Protein AF-A0A2T1D1X5-F1 (afdb_monomer_lite)

Sequence (295 aa):
MEQKVIGFFQCIGWRSHPARGSLPPVKFEVALVVERSQSACRDFAEITENVKGHLGTPRTIVLRNGDMVWRTSLGTRSLEDIEAALYLEAVQSAVDYIELMNDELDMKTGDRIFDSANIHQKVVILHRCLSALLEPEVEAPELNSVLEAGAYFPFAYLQMRVEEEIAEEDEWSDEEEDLKYAYRRLLWKAFEGFVRPRWESAIEEYGAREEEADFSDHSTNLDLWEEIIDELADRIFWDRDWQVSSIAPQLLDGIEPEFSQITGLDEDYVTNRLPSVTKEEAAIALAEIRTWKLS

Secondary structure (DSSP, 8-state):
--------------------S-PPPPP--------------SSSSSSSSS--S-----------TT----EETTEE----HHHHHHHHHHHHHHHHHHHHHTT------S-HHHHT--HHHHHHHHHHHHHHHH-TTSPPPPP-HHHHHHHHHHHHHHHHHHHHHHHTTTTTTTS-HHHHTHHHHHHHHHIIIIIHHHHHHHHHHH---HHHHT--TT---HHHHHHHHHHHHTTT-S--GGGHHHH-GGGGG---HHHHHHH---TTTS---PPP--HHHHHHHHHHHHH----

Radius of gyration: 23.24 Å; chains: 1; bounding box: 54×70×52 Å

pLDDT: mean 79.47, std 25.83, range [25.45, 98.5]

Structure (mmCIF, N/CA/C/O backbone):
data_AF-A0A2T1D1X5-F1
#
_entry.id   AF-A0A2T1D1X5-F1
#
loop_
_atom_site.group_PDB
_atom_site.id
_atom_site.type_symbol
_atom_site.label_atom_id
_atom_site.label_alt_id
_atom_site.label_comp_id
_atom_site.label_asym_id
_atom_site.label_entity_id
_atom_site.label_seq_id
_atom_site.pdbx_PDB_ins_code
_atom_site.Cartn_x
_atom_site.Cartn_y
_atom_site.Cartn_z
_atom_site.occupancy
_atom_site.B_iso_or_equiv
_atom_site.auth_seq_id
_atom_site.auth_comp_id
_atom_site.auth_asym_id
_atom_site.auth_atom_id
_atom_site.pdbx_PDB_model_num
ATOM 1 N N . MET A 1 1 ? -32.042 -36.595 -15.169 1.00 34.19 1 MET A N 1
ATOM 2 C CA . MET A 1 1 ? -30.569 -36.617 -15.246 1.00 34.19 1 MET A CA 1
ATOM 3 C C . MET A 1 1 ? -30.162 -35.155 -15.246 1.00 34.19 1 MET A C 1
ATOM 5 O O . MET A 1 1 ? -30.243 -34.510 -16.279 1.00 34.19 1 MET A O 1
ATOM 9 N N . GLU A 1 2 ? -29.955 -34.598 -14.055 1.00 27.73 2 GLU A N 1
ATOM 10 C CA . GLU A 1 2 ? -29.651 -33.175 -13.870 1.00 27.73 2 GLU A CA 1
ATOM 11 C C . GLU A 1 2 ? -28.183 -32.941 -14.219 1.00 27.73 2 GLU A C 1
ATOM 13 O O . GLU A 1 2 ? -27.294 -33.557 -13.632 1.00 27.73 2 GLU A O 1
ATOM 18 N N . GLN A 1 3 ? -27.931 -32.098 -15.218 1.00 27.25 3 GLN A N 1
ATOM 19 C CA . GLN A 1 3 ? -26.586 -31.641 -15.545 1.00 27.25 3 GLN A CA 1
ATOM 20 C C . GLN A 1 3 ? -26.292 -30.408 -14.697 1.00 27.25 3 GLN A C 1
ATOM 22 O O . GLN A 1 3 ? -26.877 -29.347 -14.900 1.00 27.25 3 GLN A O 1
ATOM 27 N N . LYS A 1 4 ? -25.397 -30.571 -13.722 1.00 27.09 4 LYS A N 1
ATOM 28 C CA . LYS A 1 4 ? -24.836 -29.470 -12.943 1.00 27.09 4 LYS A CA 1
ATOM 29 C C . LYS A 1 4 ? -23.741 -28.820 -13.790 1.00 27.09 4 LYS A C 1
ATOM 31 O O . LYS A 1 4 ? -22.731 -29.459 -14.077 1.00 27.09 4 LYS A O 1
ATOM 36 N N . VAL A 1 5 ? -23.967 -27.585 -14.226 1.00 28.02 5 VAL A N 1
ATOM 37 C CA . VAL A 1 5 ? -22.946 -26.754 -14.872 1.00 28.02 5 VAL A CA 1
ATOM 38 C C . VAL A 1 5 ? -22.173 -26.057 -13.757 1.00 28.02 5 VAL A C 1
ATOM 40 O O . VAL A 1 5 ? -22.762 -25.314 -12.979 1.00 28.02 5 VAL A O 1
ATOM 43 N N . ILE A 1 6 ? -20.876 -26.337 -13.647 1.00 30.25 6 ILE A N 1
ATOM 44 C CA . ILE A 1 6 ? -19.951 -25.579 -12.800 1.00 30.25 6 ILE A CA 1
ATOM 45 C C . ILE A 1 6 ? -19.194 -24.665 -13.760 1.00 30.25 6 ILE A C 1
ATOM 47 O O . ILE A 1 6 ? -18.346 -25.134 -14.516 1.00 30.25 6 ILE A O 1
ATOM 51 N N . GLY A 1 7 ? -19.579 -23.392 -13.804 1.00 27.16 7 GLY A N 1
ATOM 52 C CA . GLY A 1 7 ? -18.835 -22.362 -14.520 1.00 27.16 7 GLY A CA 1
ATOM 53 C C . GLY A 1 7 ? -17.764 -21.790 -13.601 1.00 27.16 7 GLY A C 1
ATOM 54 O O . GLY A 1 7 ? -18.081 -21.365 -12.496 1.00 27.16 7 GLY A O 1
ATOM 55 N N . PHE A 1 8 ? -16.511 -21.796 -14.049 1.00 25.55 8 PHE A N 1
ATOM 56 C CA . PHE A 1 8 ? -15.470 -20.949 -13.477 1.00 25.55 8 PHE A CA 1
ATOM 57 C C . PHE A 1 8 ? -15.544 -19.599 -14.188 1.00 25.55 8 PHE A C 1
ATOM 59 O O . PHE A 1 8 ? -15.382 -19.540 -15.407 1.00 25.55 8 PHE A O 1
ATOM 66 N N . PHE A 1 9 ? -15.815 -18.535 -13.437 1.00 28.94 9 PHE A N 1
ATOM 67 C CA . PHE A 1 9 ? -15.619 -17.170 -13.904 1.00 28.94 9 PHE A CA 1
ATOM 68 C C . PHE A 1 9 ? -14.221 -16.743 -13.474 1.00 28.94 9 PHE A C 1
ATOM 70 O O . PHE A 1 9 ? -13.921 -16.686 -12.287 1.00 28.94 9 PHE A O 1
ATOM 77 N N . GLN A 1 10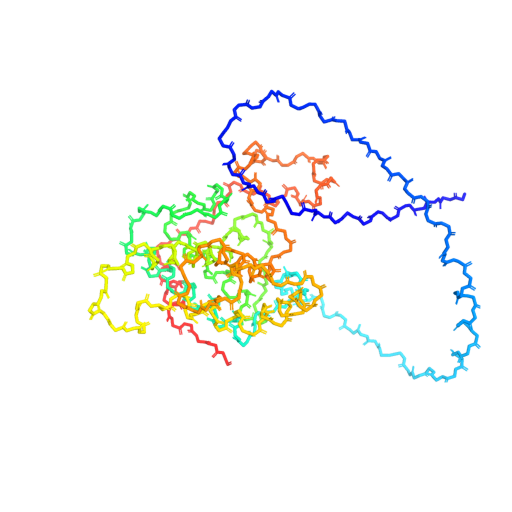 ? -13.357 -16.498 -14.451 1.00 26.61 10 GLN A N 1
ATOM 78 C CA . GLN A 1 10 ? -12.120 -15.770 -14.231 1.00 26.61 10 GLN A CA 1
ATOM 79 C C . GLN A 1 10 ? -12.443 -14.313 -14.557 1.00 26.61 10 GLN A C 1
ATOM 81 O O . GLN A 1 10 ? -12.721 -13.989 -15.714 1.00 26.61 10 GLN A O 1
ATOM 86 N N . CYS A 1 11 ? -12.499 -13.455 -13.538 1.00 27.91 11 CYS A N 1
ATOM 87 C CA . CYS A 1 11 ? -12.596 -12.017 -13.747 1.00 27.91 11 CYS A CA 1
ATOM 88 C C . CYS A 1 11 ? -11.324 -11.574 -14.472 1.00 27.91 11 CYS A C 1
ATOM 90 O O . CYS A 1 11 ? -10.228 -11.621 -13.921 1.00 27.91 11 CYS A O 1
ATOM 92 N N . ILE A 1 12 ? -11.460 -11.209 -15.745 1.00 31.11 12 ILE A N 1
ATOM 93 C CA . ILE A 1 12 ? -10.396 -10.526 -16.475 1.00 31.11 12 ILE A CA 1
ATOM 94 C C . ILE A 1 12 ? -10.330 -9.130 -15.860 1.00 31.11 12 ILE A C 1
ATOM 96 O O . ILE A 1 12 ? -11.271 -8.355 -16.028 1.00 31.11 12 ILE A O 1
ATOM 100 N N . GLY A 1 13 ? -9.265 -8.841 -15.109 1.00 27.59 13 GLY A N 1
ATOM 101 C CA . GLY A 1 13 ? -9.016 -7.520 -14.539 1.00 27.59 13 GLY A CA 1
ATOM 102 C C . GLY A 1 13 ? -9.100 -6.454 -15.630 1.00 27.59 13 GLY A C 1
ATOM 103 O O . GLY A 1 13 ? -8.391 -6.510 -16.637 1.00 27.59 13 GLY A O 1
ATOM 104 N N . TRP A 1 14 ? -10.023 -5.510 -15.466 1.00 31.81 14 TRP A N 1
ATOM 105 C CA . TRP A 1 14 ? -10.161 -4.373 -16.364 1.00 31.81 14 TRP A CA 1
ATOM 106 C C . TRP A 1 14 ? -9.059 -3.362 -16.042 1.00 31.81 14 TRP A C 1
ATOM 108 O O . TRP A 1 14 ? -9.180 -2.599 -15.090 1.00 31.81 14 TRP A O 1
ATOM 118 N N . ARG A 1 15 ? -7.996 -3.323 -16.854 1.00 31.47 15 ARG A N 1
ATOM 119 C CA . ARG A 1 15 ? -7.050 -2.197 -16.856 1.00 31.47 15 ARG A CA 1
ATOM 120 C C . ARG A 1 15 ? -7.751 -0.974 -17.454 1.00 31.47 15 ARG A C 1
ATOM 122 O O . ARG A 1 15 ? -8.022 -0.924 -18.655 1.00 31.47 15 ARG A O 1
ATOM 129 N N . SER A 1 16 ? -8.080 0.012 -16.627 1.00 30.81 16 SER A N 1
ATOM 130 C CA . SER A 1 16 ? -8.610 1.297 -17.083 1.00 30.81 16 SER A CA 1
ATOM 131 C C . SER A 1 16 ? -7.474 2.195 -17.577 1.00 30.81 16 SER A C 1
ATOM 133 O O . SER A 1 16 ? -6.787 2.823 -16.782 1.00 30.81 16 SER A O 1
ATOM 135 N N . HIS A 1 17 ? -7.288 2.297 -18.894 1.00 31.39 17 HIS A N 1
ATOM 136 C CA . HIS A 1 17 ? -6.514 3.385 -19.504 1.00 31.39 17 HIS A CA 1
ATOM 137 C C . HIS A 1 17 ? -7.422 4.599 -19.779 1.00 31.39 17 HIS A C 1
ATOM 139 O O . HIS A 1 17 ? -8.471 4.440 -20.415 1.00 31.39 17 HIS A O 1
ATOM 145 N N . PRO A 1 18 ? -7.042 5.831 -19.392 1.00 34.19 18 PRO A N 1
ATOM 146 C CA . PRO A 1 18 ? -7.815 7.022 -19.719 1.00 34.19 18 PRO A CA 1
ATOM 147 C C . PRO A 1 18 ? -7.515 7.491 -21.154 1.00 34.19 18 PRO A C 1
ATOM 149 O O . PRO A 1 18 ? -6.663 8.344 -21.395 1.00 34.19 18 PRO A O 1
ATOM 152 N N . ALA A 1 19 ? -8.255 6.982 -22.142 1.00 33.09 19 ALA A N 1
ATOM 153 C CA . ALA A 1 19 ? -8.235 7.546 -23.493 1.00 33.09 19 ALA A CA 1
ATOM 154 C C . ALA A 1 19 ? -9.149 8.786 -23.577 1.00 33.09 19 ALA A C 1
ATOM 156 O O . ALA A 1 19 ? -10.377 8.692 -23.517 1.00 33.09 19 ALA A O 1
ATOM 157 N N . ARG A 1 20 ? -8.554 9.973 -23.756 1.00 37.66 20 ARG A N 1
ATOM 158 C CA . ARG A 1 20 ? -9.272 11.211 -24.109 1.00 37.66 20 ARG A CA 1
ATOM 159 C C . ARG A 1 20 ? -9.907 11.075 -25.498 1.00 37.66 20 ARG A C 1
ATOM 161 O O . ARG A 1 20 ? -9.232 11.221 -26.512 1.00 37.66 20 ARG A O 1
ATOM 168 N N . GLY A 1 21 ? -11.218 10.870 -25.547 1.00 37.03 21 GLY A N 1
ATOM 169 C CA . GLY A 1 21 ? -12.003 10.966 -26.777 1.00 37.03 21 GLY A CA 1
ATOM 170 C C . GLY A 1 21 ? -13.434 10.487 -26.569 1.00 37.03 21 GLY A C 1
ATOM 171 O O . GLY A 1 21 ? -13.659 9.370 -26.122 1.00 37.03 21 GLY A O 1
ATOM 172 N N . SER A 1 22 ? -14.416 11.332 -26.878 1.00 37.22 22 SER A N 1
ATOM 173 C CA . SER A 1 22 ? -15.839 11.005 -26.751 1.00 37.22 22 SER A CA 1
ATOM 174 C C . SER A 1 22 ? -16.225 9.818 -27.646 1.00 37.22 22 SER A C 1
ATOM 176 O O . SER A 1 22 ? -16.301 9.975 -28.868 1.00 37.22 22 SER A O 1
ATOM 178 N N . LEU A 1 23 ? -16.510 8.658 -27.050 1.00 35.69 23 LEU A N 1
ATOM 179 C CA . LEU A 1 23 ? -17.139 7.521 -27.729 1.00 35.69 23 LEU A CA 1
ATOM 180 C C . LEU A 1 23 ? -18.661 7.494 -27.470 1.00 35.69 23 LEU A C 1
ATOM 182 O O . LEU A 1 23 ? -19.113 7.914 -26.402 1.00 35.69 23 LEU A O 1
ATOM 186 N N . PRO A 1 24 ? -19.472 7.040 -28.446 1.00 33.03 24 PRO A N 1
ATOM 187 C CA . PRO A 1 24 ? -20.929 6.948 -28.324 1.00 33.03 24 PRO A CA 1
ATOM 188 C C . PRO A 1 24 ? -21.358 5.790 -27.398 1.00 33.03 24 PRO A C 1
ATOM 190 O O . PRO A 1 24 ? -20.552 4.903 -27.117 1.00 33.03 24 PRO A O 1
ATOM 193 N N . PRO A 1 25 ? -22.625 5.757 -26.934 1.00 29.30 25 PRO A N 1
ATOM 194 C CA . PRO A 1 25 ? -23.091 4.757 -25.973 1.00 29.30 25 PRO A CA 1
ATOM 195 C C . PRO A 1 25 ? -22.987 3.333 -26.536 1.00 29.30 25 PRO A C 1
ATOM 197 O O . PRO A 1 25 ? -23.608 3.003 -27.550 1.00 29.30 25 PRO A O 1
ATOM 200 N N . VAL A 1 26 ? -22.220 2.484 -25.849 1.00 31.97 26 VAL A N 1
ATOM 201 C CA . VAL A 1 26 ? -22.096 1.052 -26.137 1.00 31.97 26 VAL A CA 1
ATOM 202 C C . VAL A 1 26 ? -23.303 0.327 -25.538 1.00 31.97 26 VAL A C 1
ATOM 204 O O . VAL A 1 26 ? -23.565 0.413 -24.341 1.00 31.97 26 VAL A O 1
ATOM 207 N N . LYS A 1 27 ? -24.059 -0.387 -26.380 1.00 25.66 27 LYS A N 1
ATOM 208 C CA . LYS A 1 27 ? -25.021 -1.402 -25.933 1.00 25.66 27 LYS A CA 1
ATOM 209 C C . LYS A 1 27 ? -24.255 -2.687 -25.630 1.00 25.66 27 LYS A C 1
ATOM 211 O O . LYS A 1 27 ? -23.544 -3.180 -26.499 1.00 25.66 27 LYS A O 1
ATOM 216 N N . PHE A 1 28 ? -24.439 -3.236 -24.435 1.00 26.44 28 PHE A N 1
ATOM 217 C CA . PHE A 1 28 ? -23.921 -4.551 -24.077 1.00 26.44 28 PHE A CA 1
ATOM 218 C C . PHE A 1 28 ? -24.870 -5.637 -24.605 1.00 26.44 28 PHE A C 1
ATOM 220 O O . PHE A 1 28 ? -25.985 -5.786 -24.110 1.00 26.44 28 PHE A O 1
ATOM 227 N N . GLU A 1 29 ? -24.436 -6.390 -25.616 1.00 25.75 29 GLU A N 1
ATOM 228 C CA . GLU A 1 29 ? -24.985 -7.712 -25.934 1.00 25.75 29 GLU A CA 1
ATOM 229 C C . GLU A 1 29 ? -23.977 -8.763 -25.463 1.00 25.75 29 GLU A C 1
ATOM 231 O O . GLU A 1 29 ? -22.844 -8.816 -25.939 1.00 25.75 29 GLU A O 1
ATOM 236 N N . VAL A 1 30 ? -24.382 -9.592 -24.500 1.00 26.11 30 VAL A N 1
ATOM 237 C CA . VAL A 1 30 ? -23.579 -10.717 -24.012 1.00 26.11 30 VAL A CA 1
ATOM 238 C C . VAL A 1 30 ? -23.687 -11.854 -25.029 1.00 26.11 30 VAL A C 1
ATOM 240 O O . VAL A 1 30 ? -24.699 -12.554 -25.089 1.00 26.11 30 VAL A O 1
ATOM 243 N N . ALA A 1 31 ? -22.655 -12.033 -25.852 1.00 25.69 31 ALA A N 1
ATOM 244 C CA . ALA A 1 31 ? -22.536 -13.178 -26.747 1.00 25.69 31 ALA A CA 1
ATOM 245 C C . ALA A 1 31 ? -21.838 -14.339 -26.021 1.00 25.69 31 ALA A C 1
ATOM 247 O O . ALA A 1 31 ? -20.655 -14.269 -25.694 1.00 25.69 31 ALA A O 1
ATOM 248 N N . LEU A 1 32 ? -22.578 -15.421 -25.777 1.00 25.45 32 LEU A N 1
ATOM 249 C CA . LEU A 1 32 ? -22.056 -16.657 -25.196 1.00 25.45 32 LEU A CA 1
ATOM 250 C C . LEU A 1 32 ? -21.359 -17.472 -26.301 1.00 25.45 32 LEU A C 1
ATOM 252 O O . LEU A 1 32 ? -22.023 -18.108 -27.122 1.00 25.45 32 LEU A O 1
ATOM 256 N N . VAL A 1 33 ? -20.026 -17.439 -26.360 1.00 26.22 33 VAL A N 1
ATOM 257 C CA . VAL A 1 33 ? -19.252 -18.270 -27.296 1.00 26.22 33 VAL A CA 1
ATOM 258 C C . VAL A 1 33 ? -19.022 -19.643 -26.662 1.00 26.22 33 VAL A C 1
ATOM 260 O O . VAL A 1 33 ? -18.280 -19.782 -25.697 1.00 26.22 33 VAL A O 1
ATOM 263 N N . VAL A 1 34 ? -19.683 -20.670 -27.202 1.00 26.67 34 VAL A N 1
ATOM 264 C CA . VAL A 1 34 ? -19.453 -22.077 -26.839 1.00 26.67 34 VAL A CA 1
ATOM 265 C C . VAL A 1 34 ? -18.449 -22.663 -27.824 1.00 26.67 34 VAL A C 1
ATOM 267 O O . VAL A 1 34 ? -18.826 -23.093 -28.916 1.00 26.67 34 VAL A O 1
ATOM 270 N N . GLU A 1 35 ? -17.173 -22.705 -27.451 1.00 27.81 35 GLU A N 1
ATOM 271 C CA . GLU A 1 35 ? -16.163 -23.414 -28.236 1.00 27.81 35 GLU A CA 1
ATOM 272 C C . GLU A 1 35 ? -16.141 -24.902 -27.851 1.00 27.81 35 GLU A C 1
ATOM 274 O O . GLU A 1 35 ? -15.869 -25.289 -26.715 1.00 27.81 35 GLU A O 1
ATOM 279 N N . ARG A 1 36 ? -16.483 -25.770 -28.810 1.00 32.56 36 ARG A N 1
ATOM 280 C CA . ARG A 1 36 ? -16.380 -27.228 -28.670 1.00 32.56 36 ARG A CA 1
ATOM 281 C C . ARG A 1 36 ? -14.984 -27.676 -29.094 1.00 32.56 36 ARG A C 1
ATOM 283 O O . ARG A 1 36 ? -14.746 -27.852 -30.285 1.00 32.56 36 ARG A O 1
ATOM 290 N N . SER A 1 37 ? -14.108 -27.967 -28.139 1.00 28.67 37 SER A N 1
ATOM 291 C CA . SER A 1 37 ? -12.907 -28.769 -28.403 1.00 28.67 37 SER A CA 1
ATOM 292 C C . SER A 1 37 ? -13.216 -30.258 -28.196 1.00 28.67 37 SER A C 1
ATOM 294 O O . SER A 1 37 ? -13.464 -30.717 -27.082 1.00 28.67 37 SER A O 1
ATOM 296 N N . GLN A 1 38 ? -13.251 -31.021 -29.292 1.00 36.16 38 GLN A N 1
ATOM 297 C CA . GLN A 1 38 ? -13.354 -32.484 -29.302 1.00 36.16 38 GLN A CA 1
ATOM 298 C C . GLN A 1 38 ? -11.970 -33.110 -29.529 1.00 36.16 38 GLN A C 1
ATOM 300 O O . GLN A 1 38 ? -11.709 -33.642 -30.602 1.00 36.16 38 GLN A O 1
ATOM 305 N N . SER A 1 39 ? -11.080 -33.080 -28.535 1.00 35.72 39 SER A N 1
ATOM 306 C CA . SER A 1 39 ? -9.868 -33.922 -28.547 1.00 35.72 39 SER A CA 1
ATOM 307 C C . SER A 1 39 ? -9.176 -33.987 -27.180 1.00 35.72 39 SER A C 1
ATOM 309 O O . SER A 1 39 ? -8.035 -33.564 -27.045 1.00 35.72 39 SER A O 1
ATOM 311 N N . ALA A 1 40 ? -9.850 -34.503 -26.148 1.00 35.72 40 ALA A N 1
ATOM 312 C CA . ALA A 1 40 ? -9.189 -34.834 -24.873 1.00 35.72 40 ALA A CA 1
ATOM 313 C C . ALA A 1 40 ? -9.920 -35.917 -24.051 1.00 35.72 40 ALA A C 1
ATOM 315 O O . ALA A 1 40 ? -9.788 -35.987 -22.834 1.00 35.72 40 ALA A O 1
ATOM 316 N N . CYS A 1 41 ? -10.708 -36.785 -24.692 1.00 32.47 41 CYS A N 1
ATOM 317 C CA . CYS A 1 41 ? -11.373 -37.898 -24.009 1.00 32.47 41 CYS A CA 1
ATOM 318 C C . CYS A 1 41 ? -10.872 -39.228 -24.567 1.00 32.47 41 CYS A C 1
ATOM 320 O O . CYS A 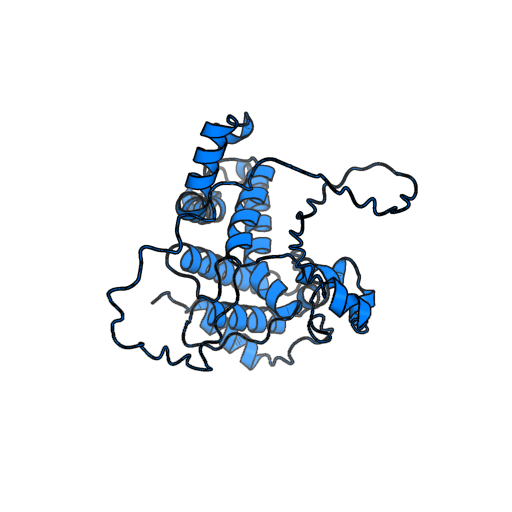1 41 ? -11.547 -39.827 -25.403 1.00 32.47 41 CYS A O 1
ATOM 322 N N . ARG A 1 42 ? -9.699 -39.690 -24.115 1.00 36.03 42 ARG A N 1
ATOM 323 C CA . ARG A 1 42 ? -9.351 -41.119 -24.212 1.00 36.03 42 ARG A CA 1
ATOM 324 C C . ARG A 1 42 ? -8.428 -41.694 -23.133 1.00 36.03 42 ARG A C 1
ATOM 326 O O . ARG A 1 42 ? -8.471 -42.905 -22.978 1.00 36.03 42 ARG A O 1
ATOM 333 N N . ASP A 1 43 ? -7.779 -40.889 -22.289 1.00 39.00 43 ASP A N 1
ATOM 334 C CA . ASP A 1 43 ? -6.769 -41.436 -21.355 1.00 39.00 43 ASP A CA 1
ATOM 335 C C . ASP A 1 43 ? -7.152 -41.424 -19.860 1.00 39.00 43 ASP A C 1
ATOM 337 O O . ASP A 1 43 ? -6.343 -41.759 -19.003 1.00 39.00 43 ASP A O 1
ATOM 341 N N . PHE A 1 44 ? -8.405 -41.113 -19.503 1.00 33.34 44 PHE A N 1
ATOM 342 C CA . PHE A 1 44 ? -8.832 -41.061 -18.089 1.00 33.34 44 PHE A CA 1
ATOM 343 C C . PHE A 1 44 ? -9.401 -42.376 -17.520 1.00 33.34 44 PHE A C 1
ATOM 345 O O . PHE A 1 44 ? -9.732 -42.442 -16.337 1.00 33.34 44 PHE A O 1
ATOM 352 N N . ALA A 1 45 ? -9.518 -43.433 -18.330 1.00 34.72 45 ALA A N 1
ATOM 353 C CA . ALA A 1 45 ? -10.145 -44.695 -17.914 1.00 34.72 45 ALA A CA 1
ATOM 354 C C . ALA A 1 45 ? -9.158 -45.775 -17.423 1.00 34.72 45 ALA A C 1
ATOM 356 O O . ALA A 1 45 ? -9.607 -46.799 -16.921 1.00 34.72 45 ALA A O 1
ATOM 357 N N . GLU A 1 46 ? -7.840 -45.558 -17.511 1.00 35.34 46 GLU A N 1
ATOM 358 C CA . GLU A 1 46 ? -6.835 -46.600 -17.211 1.00 35.34 46 GLU A CA 1
ATOM 359 C C . GLU A 1 46 ? -6.044 -46.370 -15.903 1.00 35.34 46 GLU A C 1
ATOM 361 O O . GLU A 1 46 ? -5.238 -47.203 -15.501 1.00 35.34 46 GLU A O 1
ATOM 366 N N . ILE A 1 47 ? -6.315 -45.279 -15.172 1.00 36.84 47 ILE A N 1
ATOM 367 C CA . ILE A 1 47 ? -5.603 -44.931 -13.920 1.00 36.84 47 ILE A CA 1
ATOM 368 C C . ILE A 1 47 ? -6.356 -45.391 -12.650 1.00 36.84 47 ILE A C 1
ATOM 370 O O . ILE A 1 47 ? -5.828 -45.319 -11.542 1.00 36.84 47 ILE A O 1
ATOM 374 N N . THR A 1 48 ? -7.568 -45.948 -12.762 1.00 32.47 48 THR A N 1
ATOM 375 C CA . THR A 1 48 ? -8.396 -46.292 -11.584 1.00 32.47 48 THR A CA 1
ATOM 376 C C . THR A 1 48 ? -8.339 -47.748 -11.108 1.00 32.47 48 THR A C 1
ATOM 378 O O . THR A 1 48 ? -9.059 -48.090 -10.171 1.00 32.47 48 THR A O 1
ATOM 381 N N . GLU A 1 49 ? -7.444 -48.595 -11.631 1.00 33.62 49 GLU A N 1
ATOM 382 C CA . GLU A 1 49 ? -7.370 -50.007 -11.198 1.00 33.62 49 GLU A CA 1
ATOM 383 C C . GLU A 1 49 ? -6.114 -50.436 -10.419 1.00 33.62 49 GLU A C 1
ATOM 385 O O . GLU A 1 49 ? -6.063 -51.577 -9.966 1.00 33.62 49 GLU A O 1
ATOM 390 N N . ASN A 1 50 ? -5.147 -49.548 -10.144 1.00 33.81 50 ASN A N 1
ATOM 391 C CA . ASN A 1 50 ? -3.866 -49.960 -9.534 1.00 33.81 50 ASN A CA 1
ATOM 392 C C . ASN A 1 50 ? -3.481 -49.331 -8.182 1.00 33.81 50 ASN A C 1
ATOM 394 O O . ASN A 1 50 ? -2.328 -49.420 -7.769 1.00 33.81 50 ASN A O 1
ATOM 398 N N . VAL A 1 51 ? -4.432 -48.774 -7.423 1.00 36.84 51 VAL A N 1
ATOM 399 C CA . VAL A 1 51 ? -4.168 -48.309 -6.042 1.00 36.84 51 VAL A CA 1
ATOM 400 C C . VAL A 1 51 ? -5.162 -48.928 -5.056 1.00 36.84 51 VAL A C 1
ATOM 402 O O . VAL A 1 51 ? -5.959 -48.257 -4.408 1.00 36.84 51 VAL A O 1
ATOM 405 N N . LYS A 1 52 ? -5.123 -50.259 -4.933 1.00 35.16 52 LYS A N 1
ATOM 406 C CA . LYS A 1 52 ? -5.732 -51.004 -3.817 1.00 35.16 52 LYS A CA 1
ATOM 407 C C . LYS A 1 52 ? -4.649 -51.746 -3.046 1.00 35.16 52 LYS A C 1
ATOM 409 O O . LYS A 1 52 ? -4.465 -52.948 -3.189 1.00 35.16 52 LYS A O 1
ATOM 414 N N . GLY A 1 53 ? -3.939 -51.009 -2.205 1.00 38.78 53 GLY A N 1
ATOM 415 C CA . GLY A 1 53 ? -3.013 -51.602 -1.252 1.00 38.78 53 GLY A CA 1
ATOM 416 C C . GLY A 1 53 ? -2.094 -50.557 -0.663 1.00 38.78 53 GLY A C 1
ATOM 417 O O . GLY A 1 53 ? -1.004 -50.396 -1.186 1.00 38.78 53 GLY A O 1
ATOM 418 N N . HIS A 1 54 ? -2.574 -49.848 0.363 1.00 38.41 54 HIS A N 1
ATOM 419 C CA . HIS A 1 54 ? -1.849 -49.237 1.496 1.00 38.41 54 HIS A CA 1
ATOM 420 C C . HIS A 1 54 ? -2.746 -48.156 2.127 1.00 38.41 54 HIS A C 1
ATOM 422 O O . HIS A 1 54 ? -2.463 -46.963 2.075 1.00 38.41 54 HIS A O 1
ATOM 428 N N . LEU A 1 55 ? -3.869 -48.574 2.720 1.00 34.06 55 LEU A N 1
ATOM 429 C CA . LEU A 1 55 ? -4.635 -47.694 3.603 1.00 34.06 55 LEU A CA 1
ATOM 430 C C . LEU A 1 55 ? -3.975 -47.724 4.982 1.00 34.06 55 LEU A C 1
ATOM 432 O O . LEU A 1 55 ? -4.262 -48.589 5.809 1.00 34.06 55 LEU A O 1
ATOM 436 N N . GLY A 1 56 ? -3.055 -46.782 5.197 1.00 39.19 56 GLY A N 1
ATOM 437 C CA . GLY A 1 56 ? -2.732 -46.311 6.538 1.00 39.19 56 GLY A CA 1
ATOM 438 C C . GLY A 1 56 ? -3.994 -45.760 7.204 1.00 39.19 56 GLY A C 1
ATOM 439 O O . GLY A 1 56 ? -4.931 -45.329 6.531 1.00 39.19 56 GLY A O 1
ATOM 440 N N . THR A 1 57 ? -4.039 -45.829 8.530 1.00 34.81 57 THR A N 1
ATOM 441 C CA . THR A 1 57 ? -5.155 -45.337 9.340 1.00 34.81 57 THR A CA 1
ATOM 442 C C . THR A 1 57 ? -5.568 -43.921 8.916 1.00 34.81 57 THR A C 1
ATOM 444 O O . THR A 1 57 ? -4.694 -43.070 8.733 1.00 34.81 57 THR A O 1
ATOM 447 N N . PRO A 1 58 ? -6.876 -43.639 8.771 1.00 32.31 58 PRO A N 1
ATOM 448 C CA . PRO A 1 58 ? -7.343 -42.298 8.453 1.00 32.31 58 PRO A CA 1
ATOM 449 C C . PRO A 1 58 ? -6.890 -41.352 9.567 1.00 32.31 58 PRO A C 1
ATOM 451 O O . PRO A 1 58 ? -7.315 -41.472 10.716 1.00 32.31 58 PRO A O 1
ATOM 454 N N . ARG A 1 59 ? -5.979 -40.432 9.239 1.00 33.69 59 ARG A N 1
ATOM 455 C CA . ARG A 1 59 ? -5.690 -39.289 10.101 1.00 33.69 59 ARG A CA 1
ATOM 456 C C . ARG A 1 59 ? -6.912 -38.385 10.047 1.00 33.69 59 ARG A C 1
ATOM 458 O O . ARG A 1 59 ? -7.188 -37.780 9.018 1.00 33.69 59 ARG A O 1
ATOM 465 N N . THR A 1 60 ? -7.646 -38.315 11.150 1.00 30.78 60 THR A N 1
ATOM 466 C CA . THR A 1 60 ? -8.626 -37.258 11.385 1.00 30.78 60 THR A CA 1
ATOM 467 C C . THR A 1 60 ? -7.887 -35.923 11.333 1.00 30.78 60 THR A C 1
ATOM 469 O O . THR A 1 60 ? -7.138 -35.598 12.254 1.00 30.78 60 THR A O 1
ATOM 472 N N . ILE A 1 61 ? -8.056 -35.169 10.247 1.00 36.41 61 ILE A N 1
ATOM 473 C CA . ILE A 1 61 ? -7.704 -33.750 10.220 1.00 36.41 61 ILE A CA 1
ATOM 474 C C . ILE A 1 61 ? -8.754 -33.072 11.095 1.00 36.41 61 ILE A C 1
ATOM 476 O O . ILE A 1 61 ? -9.910 -32.924 10.704 1.00 36.41 61 ILE A O 1
ATOM 480 N N . VAL A 1 62 ? -8.376 -32.756 12.331 1.00 36.78 62 VAL A N 1
ATOM 481 C CA . VAL A 1 62 ? -9.170 -31.878 13.186 1.00 36.78 62 VAL A CA 1
ATOM 482 C C . VAL A 1 62 ? -8.990 -30.480 12.608 1.00 36.78 62 VAL A C 1
ATOM 484 O O . VAL A 1 62 ? -7.986 -29.831 12.885 1.00 36.78 62 VAL A O 1
ATOM 487 N N . LEU A 1 63 ? -9.920 -30.046 11.756 1.00 36.66 63 LEU A N 1
ATOM 488 C CA . LEU A 1 63 ? -10.026 -28.639 11.386 1.00 36.66 63 LEU A CA 1
ATOM 489 C C . LEU A 1 63 ? -10.369 -27.885 12.674 1.00 36.66 63 LEU A C 1
ATOM 491 O O . LEU A 1 63 ? -11.453 -28.063 13.235 1.00 36.66 63 LEU A O 1
ATOM 495 N N . ARG A 1 64 ? -9.413 -27.123 13.208 1.00 45.22 64 ARG A N 1
ATOM 496 C CA . ARG A 1 64 ? -9.719 -26.150 14.253 1.00 45.22 64 ARG A CA 1
ATOM 497 C C . ARG A 1 64 ? -10.609 -25.094 13.599 1.00 45.22 64 ARG A C 1
ATOM 499 O O . ARG A 1 64 ? -10.181 -24.418 12.676 1.00 45.22 64 ARG A O 1
ATOM 506 N N . ASN A 1 65 ? -11.856 -24.988 14.049 1.00 45.12 65 ASN A N 1
ATOM 507 C CA . ASN A 1 65 ? -12.789 -23.928 13.650 1.00 45.12 65 ASN A CA 1
ATOM 508 C C . ASN A 1 65 ? -12.360 -22.567 14.245 1.00 45.12 65 ASN A C 1
ATOM 510 O O . ASN A 1 65 ? -13.109 -21.995 15.030 1.00 45.12 65 ASN A O 1
ATOM 514 N N . GLY A 1 66 ? -11.151 -22.078 13.956 1.00 46.00 66 GLY A N 1
ATOM 515 C CA . GLY A 1 66 ? -10.648 -20.859 14.600 1.00 46.00 66 GLY A CA 1
ATOM 516 C C . GLY A 1 66 ? -9.354 -20.258 14.059 1.00 46.00 66 GLY A C 1
ATOM 517 O O . GLY A 1 66 ? -8.804 -19.405 14.737 1.00 46.00 66 GLY A O 1
ATOM 518 N N . ASP A 1 67 ? -8.883 -20.655 12.877 1.00 48.78 67 ASP A N 1
ATOM 519 C CA . ASP A 1 67 ? -7.727 -20.008 12.242 1.00 48.78 67 ASP A CA 1
ATOM 520 C C . ASP A 1 67 ? -8.253 -19.115 11.097 1.00 48.78 67 ASP A C 1
ATOM 522 O O . ASP A 1 67 ? -8.105 -19.426 9.914 1.00 48.78 67 ASP A O 1
ATOM 526 N N . MET A 1 68 ? -8.991 -18.052 11.449 1.00 58.38 68 MET A N 1
ATOM 527 C CA . MET A 1 68 ? -9.468 -17.042 10.492 1.00 58.38 68 MET A CA 1
ATOM 528 C C . MET A 1 68 ? -8.344 -16.046 10.215 1.00 58.38 68 MET A C 1
ATOM 530 O O . MET A 1 68 ? -8.317 -14.955 10.768 1.00 58.38 68 MET A O 1
ATOM 534 N N . VAL A 1 69 ? -7.380 -16.457 9.399 1.00 75.62 69 VAL A N 1
ATOM 535 C CA . VAL A 1 69 ? -6.306 -15.580 8.911 1.00 75.62 69 VAL A CA 1
ATOM 536 C C . VAL A 1 69 ? -6.814 -14.788 7.693 1.00 75.62 69 VAL A C 1
ATOM 538 O O . VAL A 1 69 ? -7.826 -15.157 7.086 1.00 75.62 69 VAL A O 1
ATOM 541 N N . TRP A 1 70 ? -6.143 -13.697 7.316 1.00 87.19 70 TRP A N 1
ATOM 542 C CA . TRP A 1 70 ? -6.514 -12.896 6.146 1.00 87.19 70 TRP A CA 1
ATOM 543 C C . TRP A 1 70 ? -6.577 -13.764 4.879 1.00 87.19 70 TRP A C 1
ATOM 545 O O . TRP A 1 70 ? -5.691 -14.584 4.613 1.00 87.19 70 TRP A O 1
ATOM 555 N N . ARG A 1 71 ? -7.642 -13.609 4.085 1.00 87.75 71 ARG A N 1
ATOM 556 C CA . ARG A 1 71 ? -7.808 -14.347 2.828 1.00 87.75 71 ARG A CA 1
ATOM 557 C C . ARG A 1 71 ? -7.051 -13.623 1.719 1.00 87.75 71 ARG A C 1
ATOM 559 O O . ARG A 1 71 ? -7.507 -12.598 1.234 1.00 87.75 71 ARG A O 1
ATOM 566 N N . THR A 1 72 ? -5.918 -14.183 1.307 1.00 89.19 72 THR A N 1
ATOM 567 C CA . THR A 1 72 ? -5.115 -13.670 0.187 1.00 89.19 72 THR A CA 1
ATOM 568 C C . THR A 1 72 ? -5.381 -14.440 -1.108 1.00 89.19 72 THR A C 1
ATOM 570 O O . THR A 1 72 ? -5.984 -15.521 -1.090 1.00 89.19 72 THR A O 1
ATOM 573 N N . SER A 1 73 ? -4.871 -13.941 -2.237 1.00 89.88 73 SER A N 1
ATOM 574 C CA . SER A 1 73 ? -4.866 -14.678 -3.51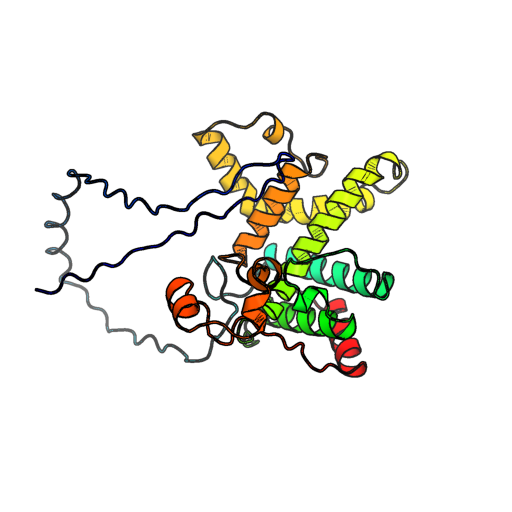3 1.00 89.88 73 SER A CA 1
ATOM 575 C C . SER A 1 73 ? -4.084 -15.998 -3.446 1.00 89.88 73 SER A C 1
ATOM 577 O O . SER A 1 73 ? -4.383 -16.942 -4.178 1.00 89.88 73 SER A O 1
ATOM 579 N N . LEU A 1 74 ? -3.132 -16.102 -2.514 1.00 90.38 74 LEU A N 1
ATOM 580 C CA . LEU A 1 74 ? -2.346 -17.307 -2.238 1.00 90.38 74 LEU A CA 1
ATOM 581 C C . LEU A 1 74 ? -2.963 -18.183 -1.129 1.00 90.38 74 LEU A C 1
ATOM 583 O O . LEU A 1 74 ? -2.332 -19.129 -0.660 1.00 90.38 74 LEU A O 1
ATOM 587 N N . GLY A 1 75 ? -4.200 -17.886 -0.719 1.00 90.56 75 GLY A N 1
ATOM 588 C CA . GLY A 1 75 ? -4.930 -18.582 0.336 1.00 90.56 75 GLY A CA 1
ATOM 589 C C . GLY A 1 75 ? -4.961 -17.818 1.660 1.00 90.56 75 GLY A C 1
ATOM 590 O O . GLY A 1 75 ? -4.579 -16.654 1.752 1.00 90.56 75 GLY A O 1
ATOM 591 N N . THR A 1 76 ? -5.460 -18.476 2.701 1.00 90.31 76 THR A N 1
ATOM 592 C CA . THR A 1 76 ? -5.585 -17.911 4.051 1.00 90.31 76 THR A CA 1
ATOM 593 C C . THR A 1 76 ? -4.240 -17.980 4.778 1.00 90.31 76 THR A C 1
ATOM 595 O O . THR A 1 76 ? -3.800 -19.079 5.119 1.00 90.31 76 THR A O 1
ATOM 598 N N . ARG A 1 77 ? -3.566 -16.835 4.960 1.00 92.94 77 ARG A N 1
ATOM 599 C CA . ARG A 1 77 ? -2.195 -16.748 5.505 1.00 92.94 77 ARG A CA 1
ATOM 600 C C . ARG A 1 77 ? -1.862 -15.346 6.025 1.00 92.94 77 ARG A C 1
ATOM 602 O O . ARG A 1 77 ? -2.473 -14.373 5.590 1.00 92.94 77 ARG A O 1
ATOM 609 N N . SER A 1 78 ? -0.859 -15.258 6.892 1.00 94.38 78 SER A N 1
ATOM 610 C CA . SER A 1 78 ? -0.160 -14.013 7.210 1.00 94.38 78 SER A CA 1
ATOM 611 C C . SER A 1 78 ? 0.922 -13.725 6.160 1.00 94.38 78 SER A C 1
ATOM 613 O O . SER A 1 78 ? 1.302 -14.595 5.363 1.00 94.38 78 SER A O 1
ATOM 615 N N . LEU A 1 79 ? 1.400 -12.485 6.129 1.00 96.00 79 LEU A N 1
ATOM 616 C CA . LEU A 1 79 ? 2.567 -12.088 5.352 1.00 96.00 79 LEU A CA 1
ATOM 617 C C . LEU A 1 79 ? 3.828 -12.538 6.090 1.00 96.00 79 LEU A C 1
ATOM 619 O O . LEU A 1 79 ? 3.890 -12.502 7.318 1.00 96.00 79 LEU A O 1
ATOM 623 N N . GLU A 1 80 ? 4.841 -12.940 5.333 1.00 95.56 80 GLU A N 1
ATOM 624 C CA . GLU A 1 80 ? 6.107 -13.446 5.869 1.00 95.56 80 GLU A CA 1
ATOM 625 C C . GLU A 1 80 ? 7.293 -12.774 5.156 1.00 95.56 80 GLU A C 1
ATOM 627 O O . GLU A 1 80 ? 7.150 -12.206 4.067 1.00 95.56 80 GLU A O 1
ATOM 632 N N . ASP A 1 81 ? 8.474 -12.832 5.777 1.00 95.94 81 ASP A N 1
ATOM 633 C CA . ASP A 1 81 ? 9.760 -12.407 5.211 1.00 95.94 81 ASP A CA 1
ATOM 634 C C . ASP A 1 81 ? 9.728 -11.026 4.510 1.00 95.94 81 ASP A C 1
ATOM 636 O O . ASP A 1 81 ? 9.407 -10.002 5.116 1.00 95.94 81 ASP A O 1
ATOM 640 N N . ILE A 1 82 ? 10.091 -10.990 3.221 1.00 96.56 82 ILE A N 1
ATOM 641 C CA . ILE A 1 82 ? 10.205 -9.778 2.397 1.00 96.56 82 ILE A CA 1
ATOM 642 C C . ILE A 1 82 ? 8.843 -9.103 2.214 1.00 96.56 82 ILE A C 1
ATOM 644 O O . ILE A 1 82 ? 8.771 -7.879 2.146 1.00 96.56 82 ILE A O 1
ATOM 648 N N . GLU A 1 83 ? 7.761 -9.879 2.152 1.00 96.44 83 GLU A N 1
ATOM 649 C CA . GLU A 1 83 ? 6.409 -9.348 1.969 1.00 96.44 83 GLU A CA 1
ATOM 650 C C . GLU A 1 83 ? 5.930 -8.633 3.234 1.00 96.44 83 GLU A C 1
ATOM 652 O O . GLU A 1 83 ? 5.430 -7.512 3.160 1.00 96.44 83 GLU A O 1
ATOM 657 N N . ALA A 1 84 ? 6.167 -9.244 4.400 1.00 97.31 84 ALA A N 1
ATOM 658 C CA . ALA A 1 84 ? 5.905 -8.619 5.691 1.00 97.31 84 ALA A CA 1
ATOM 659 C C . ALA A 1 84 ? 6.746 -7.348 5.886 1.00 97.31 84 ALA A C 1
ATOM 661 O O . ALA A 1 84 ? 6.231 -6.340 6.367 1.00 97.31 84 ALA A O 1
ATOM 662 N N . ALA A 1 85 ? 8.021 -7.376 5.480 1.00 97.88 85 ALA A N 1
ATOM 663 C CA . ALA A 1 85 ? 8.920 -6.227 5.576 1.00 97.88 85 ALA A CA 1
ATOM 664 C C . ALA A 1 85 ? 8.485 -5.066 4.677 1.00 97.88 85 ALA A C 1
ATOM 666 O O . ALA A 1 85 ? 8.417 -3.935 5.152 1.00 97.88 85 ALA A O 1
ATOM 667 N N . LEU A 1 86 ? 8.143 -5.344 3.413 1.00 98.12 86 LEU A N 1
ATOM 668 C CA . LEU A 1 86 ? 7.604 -4.343 2.490 1.00 98.12 86 LEU A CA 1
ATOM 669 C C . LEU A 1 86 ? 6.349 -3.693 3.072 1.00 98.12 86 LEU A C 1
ATOM 671 O O . LEU A 1 86 ? 6.253 -2.469 3.131 1.00 98.12 86 LEU A O 1
ATOM 675 N N . TYR A 1 87 ? 5.392 -4.520 3.495 1.00 98.31 87 TYR A N 1
ATOM 676 C CA . TYR A 1 87 ? 4.102 -4.038 3.963 1.00 98.31 87 TYR A CA 1
ATOM 677 C C . TYR A 1 87 ? 4.240 -3.212 5.247 1.00 98.31 87 TYR A C 1
ATOM 679 O O . TYR A 1 87 ? 3.654 -2.136 5.352 1.00 98.31 87 TYR A O 1
ATOM 687 N N . LEU A 1 88 ? 5.054 -3.675 6.203 1.00 98.50 88 LEU A N 1
ATOM 688 C CA . LEU A 1 88 ? 5.304 -2.952 7.446 1.00 98.50 88 LEU A CA 1
ATOM 689 C C . LEU A 1 88 ? 5.956 -1.586 7.196 1.00 98.50 88 LEU A C 1
ATOM 691 O O . LEU A 1 88 ? 5.461 -0.580 7.703 1.00 98.50 88 LEU A O 1
ATOM 695 N N . GLU A 1 89 ? 7.029 -1.545 6.402 1.00 98.44 89 GLU A N 1
ATOM 696 C CA . GLU A 1 89 ? 7.755 -0.307 6.094 1.00 98.44 89 GLU A CA 1
ATOM 697 C C . GLU A 1 89 ? 6.846 0.704 5.381 1.00 98.44 89 GLU A C 1
ATOM 699 O O . GLU A 1 89 ? 6.819 1.890 5.724 1.00 98.44 89 GLU A O 1
ATOM 704 N N . ALA A 1 90 ? 6.037 0.225 4.430 1.00 98.31 90 ALA A N 1
ATOM 705 C CA . ALA A 1 90 ? 5.072 1.047 3.715 1.00 98.31 90 ALA A CA 1
ATOM 706 C C . ALA A 1 90 ? 3.990 1.607 4.650 1.00 98.31 90 ALA A C 1
ATOM 708 O O . ALA A 1 90 ? 3.680 2.793 4.572 1.00 98.31 90 ALA A O 1
ATOM 709 N N . VAL A 1 91 ? 3.448 0.800 5.573 1.00 98.50 91 VAL A N 1
ATOM 710 C CA . VAL A 1 91 ? 2.463 1.268 6.566 1.00 98.50 91 VAL A CA 1
ATOM 711 C C . VAL A 1 91 ? 3.076 2.297 7.515 1.00 98.50 91 VAL A C 1
ATOM 713 O O . VAL A 1 91 ? 2.448 3.327 7.762 1.00 98.50 91 VAL A O 1
ATOM 716 N N . GLN A 1 92 ? 4.282 2.051 8.037 1.00 98.38 92 GLN A N 1
ATOM 717 C CA . GLN A 1 92 ? 4.976 2.974 8.944 1.00 98.38 92 GLN A CA 1
ATOM 718 C C . GLN A 1 92 ? 5.240 4.326 8.269 1.00 98.38 92 GLN A C 1
ATOM 720 O O . GLN A 1 92 ? 4.881 5.372 8.811 1.00 98.38 92 GLN A O 1
ATOM 725 N N . SER A 1 93 ? 5.753 4.297 7.040 1.00 97.75 93 SER A N 1
ATOM 726 C CA . SER A 1 93 ? 5.985 5.499 6.237 1.00 97.75 93 SER A CA 1
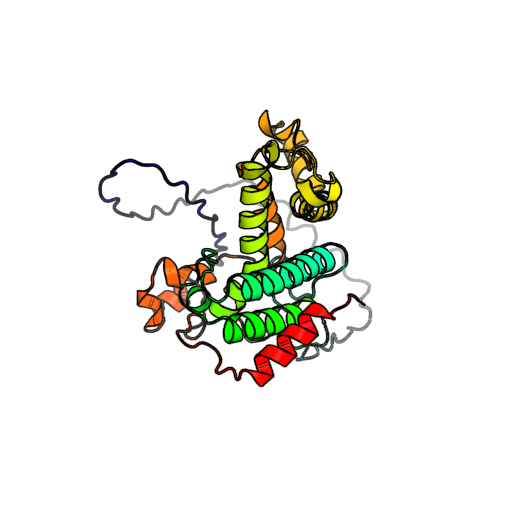ATOM 727 C C . SER A 1 93 ? 4.682 6.238 5.910 1.00 97.75 93 SER A C 1
ATOM 729 O O . SER A 1 93 ? 4.605 7.464 6.004 1.00 97.75 93 SER A O 1
ATOM 731 N N . ALA A 1 94 ? 3.622 5.496 5.578 1.00 97.38 94 ALA A N 1
ATOM 732 C CA . ALA A 1 94 ? 2.327 6.073 5.249 1.00 97.38 94 ALA A CA 1
ATOM 733 C C . ALA A 1 94 ? 1.674 6.768 6.454 1.00 97.38 94 ALA A C 1
ATOM 735 O O . ALA A 1 94 ? 1.094 7.840 6.285 1.00 97.38 94 ALA A O 1
ATOM 736 N N . VAL A 1 95 ? 1.767 6.216 7.674 1.00 97.31 95 VAL A N 1
ATOM 737 C CA . VAL A 1 95 ? 1.209 6.890 8.864 1.00 97.31 95 VAL A CA 1
ATOM 738 C C . VAL A 1 95 ? 1.998 8.135 9.259 1.00 97.31 95 VAL A C 1
ATOM 740 O O . VAL A 1 95 ? 1.387 9.124 9.664 1.00 97.31 95 VAL A O 1
ATOM 743 N N . ASP A 1 96 ? 3.320 8.123 9.085 1.00 96.69 96 ASP A N 1
ATOM 744 C CA . ASP A 1 96 ? 4.149 9.310 9.299 1.00 96.69 96 ASP A CA 1
ATOM 745 C C . ASP A 1 96 ? 3.774 10.425 8.308 1.00 96.69 96 ASP A C 1
ATOM 747 O O . ASP A 1 96 ? 3.622 11.585 8.699 1.00 96.69 96 ASP A O 1
ATOM 751 N N . TYR A 1 97 ? 3.520 10.066 7.046 1.00 95.31 97 TYR A N 1
ATOM 752 C CA . TYR A 1 97 ? 3.029 10.996 6.030 1.00 95.31 97 TYR A CA 1
ATOM 753 C C . TYR A 1 97 ? 1.621 11.531 6.343 1.00 95.31 97 TYR A C 1
ATOM 755 O O . TYR A 1 97 ? 1.381 12.736 6.251 1.00 95.31 97 TYR A O 1
ATOM 763 N N . ILE A 1 98 ? 0.694 10.665 6.773 1.00 94.00 98 ILE A N 1
ATOM 764 C CA . ILE A 1 98 ? -0.661 11.057 7.199 1.00 94.00 98 ILE A CA 1
ATOM 765 C C . ILE A 1 98 ? -0.608 12.136 8.290 1.00 94.00 98 ILE A C 1
ATOM 767 O O . ILE A 1 98 ? -1.349 13.119 8.219 1.00 94.00 98 ILE A O 1
ATOM 771 N N . GLU A 1 99 ? 0.247 11.959 9.301 1.00 93.69 99 GLU A N 1
ATOM 772 C CA . GLU A 1 99 ? 0.387 12.939 10.381 1.00 93.69 99 GLU A CA 1
ATOM 773 C C . GLU A 1 99 ? 0.984 14.264 9.903 1.00 93.69 99 GLU A C 1
ATOM 775 O O . GLU A 1 99 ? 0.553 15.322 10.365 1.00 93.69 99 GLU A O 1
ATOM 780 N N . LEU A 1 100 ? 1.943 14.218 8.975 1.00 93.88 100 LEU A N 1
ATOM 781 C CA . LEU A 1 100 ? 2.575 15.417 8.431 1.00 93.88 100 LEU A CA 1
ATOM 782 C C . LEU A 1 100 ? 1.587 16.278 7.631 1.00 93.88 100 LEU A C 1
ATOM 784 O O . LEU A 1 100 ? 1.586 17.500 7.776 1.00 93.88 100 LEU A O 1
ATOM 788 N N . MET A 1 101 ? 0.731 15.646 6.823 1.00 90.38 101 MET A N 1
ATOM 789 C CA . MET A 1 101 ? -0.192 16.340 5.915 1.00 90.38 101 MET A CA 1
ATOM 790 C C . MET A 1 101 ? -1.463 16.871 6.593 1.00 90.38 101 MET A C 1
ATOM 792 O O . MET A 1 101 ? -2.188 17.654 5.987 1.00 90.38 101 MET A O 1
ATOM 796 N N . ASN A 1 102 ? -1.746 16.473 7.840 1.00 80.81 102 ASN A N 1
ATOM 797 C CA . ASN A 1 102 ? -2.807 17.037 8.688 1.00 80.81 102 ASN A CA 1
ATOM 798 C C . ASN A 1 102 ? -4.154 17.296 7.952 1.00 80.81 102 ASN A C 1
ATOM 800 O O . ASN A 1 102 ? -4.692 18.401 8.000 1.00 80.81 102 ASN A O 1
ATOM 804 N N . ASP A 1 103 ? -4.681 16.248 7.302 1.00 73.19 103 ASP A N 1
ATOM 805 C CA . ASP A 1 103 ? -5.924 16.144 6.505 1.00 73.19 103 ASP A CA 1
ATOM 806 C C . ASP A 1 103 ? -5.846 16.588 5.023 1.00 73.19 103 ASP A C 1
ATOM 808 O O . ASP A 1 103 ? -6.794 16.343 4.274 1.00 73.19 103 ASP A O 1
ATOM 812 N N . GLU A 1 104 ? -4.724 17.131 4.539 1.00 82.81 104 GLU A N 1
ATOM 813 C CA . GLU A 1 104 ? -4.519 17.493 3.118 1.00 82.81 104 GLU A CA 1
ATOM 814 C C . GLU A 1 104 ? -3.968 16.318 2.285 1.00 82.81 104 GLU A C 1
ATOM 816 O O . GLU A 1 104 ? -3.003 16.443 1.537 1.00 82.81 104 GLU A O 1
ATOM 821 N N . LEU A 1 105 ? -4.561 15.131 2.449 1.00 80.62 105 LEU A N 1
ATOM 822 C CA . LEU A 1 105 ? -4.121 13.919 1.754 1.00 80.62 105 LEU A CA 1
ATOM 823 C C . LEU A 1 105 ? -4.779 13.783 0.377 1.00 80.62 105 LEU A C 1
ATOM 825 O O . LEU A 1 105 ? -5.958 13.415 0.268 1.00 80.62 105 LEU A O 1
ATOM 829 N N . ASP A 1 106 ? -3.980 13.976 -0.670 1.00 82.00 106 ASP A N 1
ATOM 830 C CA . ASP A 1 106 ? -4.400 13.769 -2.062 1.00 82.00 106 ASP A CA 1
ATOM 831 C C . ASP A 1 106 ? -4.406 12.291 -2.490 1.00 82.00 106 ASP A C 1
ATOM 833 O O . ASP A 1 106 ? -4.955 11.939 -3.533 1.00 82.00 106 ASP A O 1
ATOM 837 N N . MET A 1 107 ? -3.918 11.393 -1.635 1.00 89.56 107 MET A N 1
ATOM 838 C CA . MET A 1 107 ? -3.896 9.959 -1.896 1.00 89.56 107 MET A CA 1
ATOM 839 C C . MET A 1 107 ? -5.281 9.303 -1.809 1.00 89.56 107 MET A C 1
ATOM 841 O O . MET A 1 107 ? -6.020 9.494 -0.832 1.00 89.56 107 MET A O 1
ATOM 845 N N . LYS A 1 108 ? -5.610 8.487 -2.819 1.00 92.50 108 LYS A N 1
ATOM 846 C CA . LYS A 1 108 ? -6.883 7.763 -2.948 1.00 92.50 108 LYS A CA 1
ATOM 847 C C . LYS A 1 108 ? -6.655 6.270 -3.142 1.00 92.50 108 LYS A C 1
ATOM 849 O O . LYS A 1 108 ? -5.814 5.859 -3.930 1.00 92.50 108 LYS A O 1
ATOM 854 N N . THR A 1 109 ? -7.445 5.469 -2.439 1.00 93.94 109 THR A N 1
ATOM 855 C CA . THR A 1 109 ? -7.469 3.999 -2.556 1.00 93.94 109 THR A CA 1
ATOM 856 C C . THR A 1 109 ? -8.474 3.510 -3.592 1.00 93.94 109 THR A C 1
ATOM 858 O O . THR A 1 109 ? -8.450 2.345 -3.992 1.00 93.94 109 THR A O 1
ATOM 861 N N . GLY A 1 110 ? -9.387 4.395 -3.998 1.00 92.44 110 GLY A N 1
ATOM 862 C CA . GLY A 1 110 ? -10.532 4.040 -4.820 1.00 92.44 110 GLY A CA 1
ATOM 863 C C . GLY A 1 110 ? -11.741 3.580 -4.007 1.00 92.44 110 GLY A C 1
ATOM 864 O O . GLY A 1 110 ? -12.788 3.372 -4.611 1.00 92.44 110 GLY A O 1
ATOM 865 N N . ASP A 1 111 ? -11.676 3.491 -2.673 1.00 94.56 111 ASP A N 1
ATOM 866 C CA . ASP A 1 111 ? -12.876 3.364 -1.837 1.00 94.56 111 ASP A CA 1
ATOM 867 C C . ASP A 1 111 ? -13.281 4.728 -1.269 1.00 94.56 111 ASP A C 1
ATOM 869 O O . ASP A 1 111 ? -12.558 5.363 -0.499 1.00 94.56 111 ASP A O 1
ATOM 873 N N . ARG A 1 112 ? -14.485 5.184 -1.625 1.00 92.94 112 ARG A N 1
ATOM 874 C CA . ARG A 1 112 ? -14.968 6.526 -1.273 1.00 92.94 112 ARG A CA 1
ATOM 875 C C . ARG A 1 112 ? -15.115 6.722 0.236 1.00 92.94 112 ARG A C 1
ATOM 877 O O . ARG A 1 112 ? -15.013 7.852 0.716 1.00 92.94 112 ARG A O 1
ATOM 884 N N . ILE A 1 113 ? -15.413 5.654 0.971 1.00 95.06 113 ILE A N 1
ATOM 885 C CA . ILE A 1 113 ? -15.693 5.712 2.403 1.00 95.06 113 ILE A CA 1
ATOM 886 C C . ILE A 1 113 ? -14.381 5.813 3.171 1.00 95.06 113 ILE A C 1
ATOM 888 O O . ILE A 1 113 ? -14.208 6.763 3.939 1.00 95.06 113 ILE A O 1
ATOM 892 N N . PHE A 1 114 ? -13.430 4.924 2.896 1.00 96.25 114 PHE A N 1
ATOM 893 C CA . PHE A 1 114 ? -12.077 4.978 3.429 1.00 96.25 114 PHE A CA 1
ATOM 894 C C . PHE A 1 114 ? -11.370 6.285 3.047 1.00 96.25 114 PHE A C 1
ATOM 896 O O . PHE A 1 114 ? -10.794 6.954 3.907 1.00 96.25 114 PHE A O 1
ATOM 903 N N . ASP A 1 115 ? -11.477 6.722 1.790 1.00 95.56 115 ASP A N 1
ATOM 904 C CA . ASP A 1 115 ? -10.835 7.955 1.328 1.00 95.56 115 ASP A CA 1
ATOM 905 C C . ASP A 1 115 ? -11.385 9.207 2.029 1.00 95.56 115 ASP A C 1
ATOM 907 O O . ASP A 1 115 ? -10.659 10.195 2.160 1.00 95.56 115 ASP A O 1
ATOM 911 N N . SER A 1 116 ? -12.633 9.154 2.512 1.00 94.31 116 SER A N 1
ATOM 912 C CA . SER A 1 116 ? -13.284 10.215 3.296 1.00 94.31 116 SER A CA 1
ATOM 913 C C . SER A 1 116 ? -13.033 10.142 4.807 1.00 94.31 116 SER A C 1
ATOM 915 O O . SER A 1 116 ? -13.444 11.046 5.538 1.00 94.31 116 SER A O 1
ATOM 917 N N . ALA A 1 117 ? -12.392 9.075 5.289 1.00 95.62 117 ALA A N 1
ATOM 918 C CA . ALA A 1 117 ? -12.101 8.897 6.702 1.00 95.62 117 ALA A CA 1
ATOM 919 C C . ALA A 1 117 ? -11.122 9.965 7.204 1.00 95.62 117 ALA A C 1
ATOM 921 O O . ALA A 1 117 ? -10.178 10.337 6.506 1.00 95.62 117 ALA A O 1
ATOM 922 N N . ASN A 1 118 ? -11.318 10.436 8.438 1.00 95.06 118 ASN A N 1
ATOM 923 C CA . ASN A 1 118 ? -10.345 11.336 9.064 1.00 95.06 118 ASN A CA 1
ATOM 924 C C . ASN A 1 118 ? -9.067 10.579 9.469 1.00 95.06 118 ASN A C 1
ATOM 926 O O . ASN A 1 118 ? -9.075 9.348 9.563 1.00 95.06 118 ASN A O 1
ATOM 930 N N . ILE A 1 119 ? -7.992 11.313 9.773 1.00 95.62 119 ILE A N 1
ATOM 931 C CA . ILE A 1 119 ? -6.695 10.738 10.176 1.00 95.62 119 ILE A CA 1
ATOM 932 C C . ILE A 1 119 ? -6.832 9.650 11.250 1.00 95.62 119 ILE A C 1
ATOM 934 O O . ILE A 1 119 ? -6.318 8.548 11.072 1.00 95.62 119 ILE A O 1
ATOM 938 N N . HIS A 1 120 ? -7.558 9.917 12.341 1.00 96.38 120 HIS A N 1
ATOM 939 C CA . HIS A 1 120 ? -7.695 8.961 13.446 1.00 96.38 120 HIS A CA 1
ATOM 940 C C . HIS A 1 120 ? -8.322 7.639 12.984 1.00 96.38 120 HIS A C 1
ATOM 942 O O . HIS A 1 120 ? -7.885 6.561 13.384 1.00 96.38 120 HIS A O 1
ATOM 948 N N . GLN A 1 121 ? -9.334 7.717 12.116 1.00 97.12 121 GLN A N 1
ATOM 949 C CA . GLN A 1 121 ? -9.985 6.539 11.548 1.00 97.12 121 GLN A CA 1
ATOM 950 C C . GLN A 1 121 ? -9.047 5.770 10.618 1.00 97.12 121 GLN A C 1
ATOM 952 O O . GLN A 1 121 ? -8.968 4.549 10.745 1.00 97.12 121 GLN A O 1
ATOM 957 N N . LYS A 1 122 ? -8.308 6.462 9.737 1.00 97.56 122 LYS A N 1
ATOM 958 C CA . LYS A 1 122 ? -7.333 5.821 8.840 1.00 97.56 122 LYS A CA 1
ATOM 959 C C . LYS A 1 122 ? -6.260 5.075 9.627 1.00 97.56 122 LYS A C 1
ATOM 961 O O . LYS A 1 122 ? -6.039 3.902 9.359 1.00 97.56 122 LYS A O 1
ATOM 966 N N . VAL A 1 123 ? -5.674 5.701 10.649 1.00 97.69 123 VAL A N 1
ATOM 967 C CA . VAL A 1 123 ? -4.651 5.067 11.499 1.00 97.69 123 VAL A CA 1
ATOM 968 C C . VAL A 1 123 ? -5.180 3.805 12.181 1.00 97.69 123 VAL A C 1
ATOM 970 O O . VAL A 1 123 ? -4.520 2.770 12.148 1.00 97.69 123 VAL A O 1
ATOM 973 N N . VAL A 1 124 ? -6.382 3.843 12.768 1.00 97.94 124 VAL A N 1
ATOM 974 C CA . VAL A 1 124 ? -6.952 2.653 13.427 1.00 97.94 124 VAL A CA 1
ATOM 975 C C . VAL A 1 124 ? -7.287 1.546 12.427 1.00 97.94 124 VAL A C 1
ATOM 977 O O . VAL A 1 124 ? -7.107 0.371 12.741 1.00 97.94 124 VAL A O 1
ATOM 980 N N . ILE A 1 125 ? -7.764 1.891 11.228 1.00 97.88 125 ILE A N 1
ATOM 981 C CA . ILE A 1 125 ? -8.002 0.908 10.164 1.00 97.88 125 ILE A CA 1
ATOM 982 C C . ILE A 1 125 ? -6.679 0.271 9.718 1.00 97.88 125 ILE A C 1
ATOM 984 O O . ILE A 1 125 ? -6.598 -0.955 9.663 1.00 97.88 125 ILE A O 1
ATOM 988 N N . LEU A 1 126 ? -5.642 1.078 9.470 1.00 98.12 126 LEU A N 1
ATOM 989 C CA . LEU A 1 126 ? -4.308 0.600 9.095 1.00 98.12 126 LEU A CA 1
ATOM 990 C C . LEU A 1 126 ? -3.725 -0.325 10.158 1.00 98.12 126 LEU A C 1
ATOM 992 O O . LEU A 1 126 ? -3.227 -1.392 9.818 1.00 98.12 126 LEU A O 1
ATOM 996 N N . HIS A 1 127 ? -3.859 0.035 11.436 1.00 98.19 127 HIS A N 1
ATOM 997 C CA . HIS A 1 127 ? -3.424 -0.809 12.543 1.00 98.19 127 HIS A CA 1
ATOM 998 C C . HIS A 1 127 ? -4.116 -2.176 12.519 1.00 98.19 127 HIS A C 1
ATOM 1000 O O . HIS A 1 127 ? -3.442 -3.195 12.558 1.00 98.19 127 HIS A O 1
ATOM 1006 N N . ARG A 1 128 ? -5.447 -2.217 12.361 1.00 97.50 128 ARG A N 1
ATOM 1007 C CA . ARG A 1 128 ? -6.199 -3.484 12.279 1.00 97.50 128 ARG A CA 1
ATOM 1008 C C . ARG A 1 128 ? -5.749 -4.359 11.111 1.00 97.50 128 ARG A C 1
ATOM 1010 O O . ARG A 1 128 ? -5.626 -5.568 11.281 1.00 97.50 128 ARG A O 1
ATOM 1017 N N . CYS A 1 129 ? -5.521 -3.753 9.945 1.00 97.25 129 CYS A N 1
ATOM 1018 C CA . CYS A 1 129 ? -5.045 -4.476 8.766 1.00 97.25 129 CYS A CA 1
ATOM 1019 C C . CYS A 1 129 ? -3.629 -5.011 8.997 1.00 97.25 129 CYS A C 1
ATOM 1021 O O . CYS A 1 129 ? -3.370 -6.176 8.724 1.00 97.25 129 CYS A O 1
ATOM 1023 N N . LEU A 1 130 ? -2.739 -4.183 9.555 1.00 97.62 130 LEU A N 1
ATOM 1024 C CA . LEU A 1 130 ? -1.369 -4.560 9.893 1.00 97.62 130 LEU A CA 1
ATOM 1025 C C . LEU A 1 130 ? -1.338 -5.744 10.867 1.00 97.62 130 LEU A C 1
ATOM 1027 O O . LEU A 1 130 ? -0.665 -6.730 10.583 1.00 97.62 130 LEU A O 1
ATOM 1031 N N . SER A 1 131 ? -2.103 -5.687 11.964 1.00 97.00 131 SER A N 1
ATOM 1032 C CA . SER A 1 131 ? -2.165 -6.782 12.938 1.00 97.00 131 SER A CA 1
ATOM 1033 C C . SER A 1 131 ? -2.653 -8.079 12.297 1.00 97.00 131 SER A C 1
ATOM 1035 O O . SER A 1 131 ? -2.001 -9.104 12.432 1.00 97.00 131 SER A O 1
ATOM 1037 N N . ALA A 1 132 ? -3.755 -8.035 11.543 1.00 95.69 132 ALA A N 1
ATOM 1038 C CA . ALA A 1 132 ? -4.321 -9.226 10.906 1.00 95.69 132 ALA A CA 1
ATOM 1039 C C . ALA A 1 132 ? -3.427 -9.824 9.804 1.00 95.69 132 ALA A C 1
ATOM 1041 O O . ALA A 1 132 ? -3.487 -11.024 9.540 1.00 95.69 132 ALA A O 1
ATOM 1042 N N . LEU A 1 133 ? -2.627 -8.992 9.131 1.00 96.25 133 LEU A N 1
ATOM 1043 C CA . LEU A 1 133 ? -1.721 -9.432 8.074 1.00 96.25 133 LEU A CA 1
ATOM 1044 C C . LEU A 1 133 ? -0.384 -9.941 8.619 1.00 96.25 133 LEU A C 1
ATOM 1046 O O . LEU A 1 133 ? 0.201 -10.820 7.993 1.00 96.25 133 LEU A O 1
ATOM 1050 N N . LEU A 1 134 ? 0.111 -9.421 9.747 1.00 96.56 134 LEU A N 1
ATOM 1051 C CA . LEU A 1 134 ? 1.441 -9.761 10.270 1.00 96.56 134 LEU A CA 1
ATOM 1052 C C . LEU A 1 134 ? 1.433 -10.731 11.458 1.00 96.56 134 LEU A C 1
ATOM 1054 O O . LEU A 1 134 ? 2.424 -11.430 11.655 1.00 96.56 134 LEU A O 1
ATOM 1058 N N . GLU A 1 135 ? 0.358 -10.794 12.245 1.00 95.31 135 GLU A N 1
ATOM 1059 C CA . GLU A 1 135 ? 0.266 -11.677 13.414 1.00 95.31 135 GLU A CA 1
ATOM 1060 C C . GLU A 1 135 ? -0.670 -12.858 13.125 1.00 95.31 135 GLU A C 1
ATOM 1062 O O . GLU A 1 135 ? -1.888 -12.677 13.082 1.00 95.31 135 GLU A O 1
ATOM 1067 N N . PRO A 1 136 ? -0.147 -14.087 12.955 1.00 92.81 136 PRO A N 1
ATOM 1068 C CA . PRO A 1 136 ? -0.978 -15.249 12.641 1.00 92.81 136 PRO A CA 1
ATOM 1069 C C . PRO A 1 136 ? -1.950 -15.620 13.772 1.00 92.81 136 PRO A C 1
ATOM 1071 O O . PRO A 1 136 ? -2.921 -16.339 13.538 1.00 92.81 136 PRO A O 1
ATOM 1074 N N . GLU A 1 137 ? -1.701 -15.157 15.001 1.00 92.00 137 GLU A N 1
ATOM 1075 C CA . GLU A 1 137 ? -2.595 -15.332 16.144 1.00 92.00 137 GLU A CA 1
ATOM 1076 C C . GLU A 1 137 ? -3.754 -14.325 16.185 1.00 92.00 137 GLU A C 1
ATOM 1078 O O . GLU A 1 137 ? -4.704 -14.534 16.946 1.00 92.00 137 GLU A O 1
ATOM 1083 N N . VAL A 1 138 ? -3.689 -13.240 15.407 1.00 93.06 138 VAL A N 1
ATOM 1084 C CA . VAL A 1 138 ? -4.752 -12.236 15.342 1.00 93.06 138 VAL A CA 1
ATOM 1085 C C . VAL A 1 138 ? -5.804 -12.684 14.339 1.00 93.06 138 VAL A C 1
ATOM 1087 O O . VAL A 1 138 ? -5.536 -12.901 13.161 1.00 93.06 138 VAL A O 1
ATOM 1090 N N . GLU A 1 139 ? -7.037 -12.799 14.825 1.00 90.75 139 GLU A N 1
ATOM 1091 C CA . GLU A 1 139 ? -8.192 -13.099 13.990 1.00 90.75 139 GLU A CA 1
ATOM 1092 C C . GLU A 1 139 ? -8.408 -11.972 12.974 1.00 90.75 139 GLU A C 1
ATOM 1094 O O . GLU A 1 139 ? -8.553 -10.800 13.340 1.00 90.75 139 GLU A O 1
ATOM 1099 N N . ALA A 1 140 ? -8.431 -12.327 11.691 1.00 90.81 140 ALA A N 1
ATOM 1100 C CA . ALA A 1 140 ? -8.706 -11.380 10.631 1.00 90.81 140 ALA A CA 1
ATOM 1101 C C . ALA A 1 140 ? -10.124 -10.820 10.796 1.00 90.81 140 ALA A C 1
ATOM 1103 O O . ALA A 1 140 ? -11.072 -11.581 11.024 1.00 90.81 140 ALA A O 1
ATOM 1104 N N . PRO A 1 141 ? -10.295 -9.492 10.683 1.00 90.38 141 PRO A N 1
ATOM 1105 C CA . PRO A 1 141 ? -11.619 -8.905 10.727 1.00 90.38 141 PRO A CA 1
ATOM 1106 C C . PRO A 1 141 ? -12.445 -9.396 9.536 1.00 90.38 141 PRO A C 1
ATOM 1108 O O . PRO A 1 141 ? -11.910 -9.719 8.476 1.00 90.38 141 PRO A O 1
ATOM 1111 N N . GLU A 1 142 ? -13.764 -9.404 9.701 1.00 90.06 142 GLU A N 1
ATOM 1112 C CA . GLU A 1 142 ? -14.682 -9.623 8.587 1.00 90.06 142 GLU A CA 1
ATOM 1113 C C . GLU A 1 142 ? -14.412 -8.586 7.489 1.00 90.06 142 GLU A C 1
ATOM 1115 O O . GLU A 1 142 ? -14.511 -7.377 7.726 1.00 90.06 142 GLU A O 1
ATOM 1120 N N . LEU A 1 143 ? -14.005 -9.069 6.313 1.00 90.94 143 LEU A N 1
ATOM 1121 C CA . LEU A 1 143 ? -13.591 -8.216 5.207 1.00 90.94 143 LEU A CA 1
ATOM 1122 C C . LEU A 1 143 ? -14.789 -7.441 4.658 1.00 90.94 143 LEU A C 1
ATOM 1124 O O . LEU A 1 143 ? -15.852 -7.992 4.388 1.00 90.94 143 LEU A O 1
ATOM 1128 N N . ASN A 1 144 ? -14.582 -6.142 4.486 1.00 93.25 144 ASN A N 1
ATOM 1129 C CA . ASN A 1 144 ? -15.499 -5.213 3.842 1.00 93.25 144 ASN A CA 1
ATOM 1130 C C . ASN A 1 144 ? -14.678 -4.225 3.008 1.00 93.25 144 ASN A C 1
ATOM 1132 O O . ASN A 1 144 ? -13.454 -4.143 3.174 1.00 93.25 144 ASN A O 1
ATOM 1136 N N . SER A 1 145 ? -15.347 -3.441 2.161 1.00 94.56 145 SER A N 1
ATOM 1137 C CA . SER A 1 145 ? -14.661 -2.529 1.235 1.00 94.56 145 SER A CA 1
ATOM 1138 C C . SER A 1 145 ? -13.713 -1.550 1.945 1.00 94.56 145 SER A C 1
ATOM 1140 O O . SER A 1 145 ? -12.623 -1.274 1.457 1.00 94.56 145 SER A O 1
ATOM 1142 N N . VAL A 1 146 ? -14.069 -1.076 3.145 1.00 96.44 146 VAL A N 1
ATOM 1143 C CA . VAL A 1 146 ? -13.251 -0.124 3.917 1.00 96.44 146 VAL A CA 1
ATOM 1144 C C . VAL A 1 146 ? -11.968 -0.769 4.442 1.00 96.44 146 VAL A C 1
ATOM 1146 O O . VAL A 1 146 ? -10.915 -0.132 4.430 1.00 96.44 146 VAL A O 1
ATOM 1149 N N . LEU A 1 147 ? -12.040 -2.008 4.933 1.00 95.94 147 LEU A N 1
ATOM 1150 C CA . LEU A 1 147 ? -10.870 -2.729 5.438 1.00 95.94 147 LEU A CA 1
ATOM 1151 C C . LEU A 1 147 ? -9.940 -3.160 4.307 1.00 95.94 147 LEU A C 1
ATOM 1153 O O . LEU A 1 147 ? -8.730 -3.030 4.453 1.00 95.94 147 LEU A O 1
ATOM 1157 N N . GLU A 1 148 ? -10.478 -3.615 3.178 1.00 95.75 148 GLU A N 1
ATOM 1158 C CA . GLU A 1 148 ? -9.654 -3.959 2.015 1.00 95.75 148 GLU A CA 1
ATOM 1159 C C . GLU A 1 148 ? -8.989 -2.720 1.407 1.00 95.75 148 GLU A C 1
ATOM 1161 O O . GLU A 1 148 ? -7.790 -2.746 1.142 1.00 95.75 148 GLU A O 1
ATOM 1166 N N . ALA A 1 149 ? -9.703 -1.595 1.309 1.00 97.19 149 ALA A N 1
ATOM 1167 C CA . ALA A 1 149 ? -9.105 -0.318 0.926 1.00 97.19 149 ALA A CA 1
ATOM 1168 C C . ALA A 1 149 ? -8.022 0.142 1.912 1.00 97.19 149 ALA A C 1
ATOM 1170 O O . ALA A 1 149 ? -6.965 0.621 1.502 1.00 97.19 149 ALA A O 1
ATOM 1171 N N . GLY A 1 150 ? -8.257 -0.043 3.213 1.00 97.31 150 GLY A N 1
ATOM 1172 C CA . GLY A 1 150 ? -7.264 0.211 4.251 1.00 97.31 150 GLY A CA 1
ATOM 1173 C C . GLY A 1 150 ? -6.023 -0.665 4.110 1.00 97.31 150 GLY A C 1
ATOM 1174 O O . GLY A 1 150 ? -4.911 -0.166 4.252 1.00 97.31 150 GLY A O 1
ATOM 1175 N N . ALA A 1 151 ? -6.196 -1.941 3.773 1.00 97.31 151 ALA A N 1
ATOM 1176 C CA . ALA A 1 151 ? -5.087 -2.843 3.501 1.00 97.31 151 ALA A CA 1
ATOM 1177 C C . ALA A 1 151 ? -4.363 -2.506 2.183 1.00 97.31 151 ALA A C 1
ATOM 1179 O O . ALA A 1 151 ? -3.169 -2.757 2.050 1.00 97.31 151 ALA A O 1
ATOM 1180 N N . TYR A 1 152 ? -5.059 -1.931 1.198 1.00 97.81 152 TYR A N 1
ATOM 1181 C CA . TYR A 1 152 ? -4.468 -1.498 -0.070 1.00 97.81 152 TYR A CA 1
ATOM 1182 C C . TYR A 1 152 ? -3.730 -0.152 0.036 1.00 97.81 152 TYR A C 1
ATOM 1184 O O . TYR A 1 152 ? -2.818 0.130 -0.738 1.00 97.81 152 TYR A O 1
ATOM 1192 N N . PHE A 1 153 ? -4.084 0.686 1.012 1.00 97.94 153 PHE A N 1
ATOM 1193 C CA . PHE A 1 153 ? -3.525 2.028 1.195 1.00 97.94 153 PHE A CA 1
ATOM 1194 C C . PHE A 1 153 ? -1.986 2.119 1.177 1.00 97.94 153 PHE A C 1
ATOM 1196 O O . PHE A 1 153 ? -1.482 3.062 0.568 1.00 97.94 153 PHE A O 1
ATOM 1203 N N . PRO A 1 154 ? -1.211 1.181 1.761 1.00 98.12 154 PRO A N 1
ATOM 1204 C CA . PRO A 1 154 ? 0.250 1.210 1.664 1.00 98.12 154 PRO A CA 1
ATOM 1205 C C . PRO A 1 154 ? 0.766 1.098 0.223 1.00 98.12 154 PRO A C 1
ATOM 1207 O O . PRO A 1 154 ? 1.784 1.697 -0.101 1.00 98.12 154 PRO A O 1
ATOM 1210 N N . PHE A 1 155 ? 0.060 0.394 -0.666 1.00 98.25 155 PHE A N 1
ATOM 1211 C CA . PHE A 1 155 ? 0.421 0.310 -2.086 1.00 98.25 155 PHE A CA 1
ATOM 1212 C C . PHE A 1 155 ? 0.106 1.608 -2.829 1.00 98.25 155 PHE A C 1
ATOM 1214 O O . PHE A 1 155 ? 0.947 2.093 -3.580 1.00 98.25 155 PHE A O 1
ATOM 1221 N N . ALA A 1 156 ? -1.049 2.224 -2.550 1.00 97.69 156 ALA A N 1
ATOM 1222 C CA . ALA A 1 156 ? -1.367 3.559 -3.065 1.00 97.69 156 ALA A CA 1
ATOM 1223 C C . ALA A 1 156 ? -0.324 4.602 -2.614 1.00 97.69 156 ALA A C 1
ATOM 1225 O O . ALA A 1 156 ? 0.064 5.476 -3.387 1.00 97.69 156 ALA A O 1
ATOM 1226 N N . TYR A 1 157 ? 0.176 4.468 -1.381 1.00 97.81 157 TYR A N 1
ATOM 1227 C CA . TYR A 1 157 ? 1.269 5.284 -0.854 1.00 97.81 157 TYR A CA 1
ATOM 1228 C C . TYR A 1 157 ? 2.575 5.067 -1.597 1.00 97.81 157 TYR A C 1
ATOM 1230 O O . TYR A 1 157 ? 3.194 6.037 -2.025 1.00 97.81 157 TYR A O 1
ATOM 1238 N N . LEU A 1 158 ? 2.976 3.814 -1.803 1.00 98.19 158 LEU A N 1
ATOM 1239 C CA . LEU A 1 158 ? 4.184 3.505 -2.562 1.00 98.19 158 LEU A CA 1
ATOM 1240 C C . LEU A 1 158 ? 4.109 4.043 -3.996 1.00 98.19 158 LEU A C 1
ATOM 1242 O O . LEU A 1 158 ? 5.098 4.589 -4.471 1.00 98.19 158 LEU A O 1
ATOM 1246 N N . GLN A 1 159 ? 2.947 3.961 -4.652 1.00 98.00 159 GLN A N 1
ATOM 1247 C CA . GLN A 1 159 ? 2.754 4.511 -5.998 1.00 98.00 159 GLN A CA 1
ATOM 1248 C C . GLN A 1 159 ? 2.988 6.025 -6.024 1.00 98.00 159 GLN A C 1
ATOM 1250 O O . GLN A 1 159 ? 3.822 6.499 -6.792 1.00 98.00 159 GLN A O 1
ATOM 1255 N N . MET A 1 160 ? 2.324 6.766 -5.132 1.00 97.19 160 MET A N 1
ATOM 1256 C CA . MET A 1 160 ? 2.509 8.214 -4.997 1.00 97.19 160 MET A CA 1
ATOM 1257 C C . MET A 1 160 ? 3.974 8.573 -4.708 1.00 97.19 160 MET A C 1
ATOM 1259 O O . MET A 1 160 ? 4.524 9.481 -5.322 1.00 97.19 160 MET A O 1
ATOM 1263 N N . ARG A 1 161 ? 4.636 7.843 -3.802 1.00 97.25 161 ARG A N 1
ATOM 1264 C CA . ARG A 1 161 ? 6.035 8.113 -3.442 1.00 97.25 161 ARG A CA 1
ATOM 1265 C C . ARG A 1 161 ? 7.013 7.833 -4.578 1.00 97.25 161 ARG A C 1
ATOM 1267 O O . ARG A 1 161 ? 7.978 8.574 -4.718 1.00 97.25 161 ARG A O 1
ATOM 1274 N N . VAL A 1 162 ? 6.780 6.798 -5.383 1.00 97.88 162 VAL A N 1
ATOM 1275 C CA . VAL A 1 162 ? 7.597 6.530 -6.576 1.00 97.88 162 VAL A CA 1
ATOM 1276 C C . VAL A 1 162 ? 7.400 7.621 -7.628 1.00 97.88 162 VAL A C 1
ATOM 1278 O O . VAL A 1 162 ? 8.379 8.061 -8.226 1.00 97.88 162 VAL A O 1
ATOM 1281 N N . GLU A 1 163 ? 6.166 8.088 -7.834 1.00 97.25 163 GLU A N 1
ATOM 1282 C CA . GLU A 1 163 ? 5.886 9.213 -8.733 1.00 97.25 163 GLU A CA 1
ATOM 1283 C C . GLU A 1 163 ? 6.637 10.480 -8.288 1.00 97.25 163 GLU A C 1
ATOM 1285 O O . GLU A 1 163 ? 7.308 11.111 -9.106 1.00 97.25 163 GLU A O 1
ATOM 1290 N N . GLU A 1 164 ? 6.604 10.803 -6.990 1.00 95.44 164 GLU A N 1
ATOM 1291 C CA . GLU A 1 164 ? 7.352 11.923 -6.401 1.00 95.44 164 GLU A CA 1
ATOM 1292 C C . GLU A 1 164 ? 8.877 11.746 -6.551 1.00 95.44 164 GLU A C 1
ATOM 1294 O O . GLU A 1 164 ? 9.548 12.663 -7.021 1.00 95.44 164 GLU A O 1
ATOM 1299 N N . GLU A 1 165 ? 9.436 10.564 -6.243 1.00 96.25 165 GLU A N 1
ATOM 1300 C CA . GLU A 1 165 ? 10.874 10.279 -6.418 1.00 96.25 165 GLU A CA 1
ATOM 1301 C C . GLU A 1 165 ? 11.348 10.469 -7.866 1.00 96.25 165 GLU A C 1
ATOM 1303 O O . GLU A 1 165 ? 12.474 10.911 -8.094 1.00 96.25 165 GLU A O 1
ATOM 1308 N N . ILE A 1 166 ? 10.520 10.101 -8.850 1.00 96.38 166 ILE A N 1
ATOM 1309 C CA . ILE A 1 166 ? 10.839 10.263 -10.275 1.00 96.38 166 ILE A CA 1
ATOM 1310 C C . ILE A 1 166 ? 10.711 11.734 -10.690 1.00 96.38 166 ILE A C 1
ATOM 1312 O O . ILE A 1 166 ? 11.555 12.236 -11.433 1.00 96.38 166 ILE A O 1
ATOM 1316 N N . ALA A 1 167 ? 9.670 12.429 -10.227 1.00 95.75 167 ALA A N 1
ATOM 1317 C CA . ALA A 1 167 ? 9.422 13.826 -10.576 1.00 95.75 167 ALA A CA 1
ATOM 1318 C C . ALA A 1 167 ? 10.494 14.774 -10.013 1.00 95.75 167 ALA A C 1
ATOM 1320 O O . ALA A 1 167 ? 10.880 15.729 -10.687 1.00 95.75 167 ALA A O 1
ATOM 1321 N N . GLU A 1 168 ? 10.986 14.496 -8.806 1.00 93.94 168 GLU A N 1
ATOM 1322 C CA . GLU A 1 168 ? 11.960 15.330 -8.093 1.00 93.94 168 GLU A CA 1
ATOM 1323 C C . GLU A 1 168 ? 13.417 14.860 -8.289 1.00 93.94 168 GLU A C 1
ATOM 1325 O O . GLU A 1 168 ? 14.348 15.444 -7.729 1.00 93.94 168 GLU A O 1
ATOM 1330 N N . GLU A 1 169 ? 13.655 13.846 -9.135 1.00 91.69 169 GLU A N 1
ATOM 1331 C CA . GLU A 1 169 ? 14.965 13.197 -9.295 1.00 91.69 169 GLU A CA 1
ATOM 1332 C C . GLU A 1 169 ? 16.096 14.180 -9.662 1.00 91.69 169 GLU A C 1
ATOM 1334 O O . GLU A 1 169 ? 17.234 14.037 -9.194 1.00 91.69 169 GLU A O 1
ATOM 1339 N N . ASP A 1 170 ? 15.792 15.185 -10.485 1.00 87.88 170 ASP A N 1
ATOM 1340 C CA . ASP A 1 170 ? 16.742 16.219 -10.915 1.00 87.88 170 ASP A CA 1
ATOM 1341 C C . ASP A 1 170 ? 16.961 17.312 -9.852 1.00 87.88 170 ASP A C 1
ATOM 1343 O O . ASP A 1 170 ? 18.008 17.966 -9.842 1.00 87.88 170 ASP A O 1
ATOM 1347 N N . GLU A 1 171 ? 15.995 17.526 -8.952 1.00 88.81 171 GLU A N 1
ATOM 1348 C CA . GLU A 1 171 ? 16.053 18.565 -7.915 1.00 88.81 171 GLU A CA 1
ATOM 1349 C C . GLU A 1 171 ? 16.911 18.132 -6.718 1.00 88.81 171 GLU A C 1
ATOM 1351 O O . GLU A 1 171 ? 17.530 18.969 -6.056 1.00 88.81 171 GLU A O 1
ATOM 1356 N N . TRP A 1 172 ? 17.020 16.822 -6.483 1.00 82.00 172 TRP A N 1
ATOM 1357 C CA . TRP A 1 172 ? 17.761 16.221 -5.369 1.00 82.00 172 TRP A CA 1
ATOM 1358 C C . TRP A 1 172 ? 19.176 15.761 -5.759 1.00 82.00 172 TRP A C 1
ATOM 1360 O O . TRP A 1 172 ? 19.688 14.764 -5.248 1.00 82.00 172 TRP A O 1
ATOM 1370 N N . SER A 1 173 ? 19.846 16.462 -6.682 1.00 76.44 173 SER A N 1
ATOM 1371 C CA . SER A 1 173 ? 21.164 16.045 -7.201 1.00 76.44 173 SER A CA 1
ATOM 1372 C C . SER A 1 173 ? 22.263 15.921 -6.138 1.00 76.44 173 SER A C 1
ATOM 1374 O O . SER A 1 173 ? 23.251 15.224 -6.369 1.00 76.44 173 SER A O 1
ATOM 1376 N N . ASP A 1 174 ? 22.101 16.608 -5.004 1.00 83.50 174 ASP A N 1
ATOM 1377 C CA . ASP A 1 174 ? 23.075 16.667 -3.908 1.00 83.50 174 ASP A CA 1
ATOM 1378 C C . ASP A 1 174 ? 22.711 15.754 -2.717 1.00 83.50 174 ASP A C 1
ATOM 1380 O O . ASP A 1 174 ? 23.461 15.706 -1.737 1.00 83.50 174 ASP A O 1
ATOM 1384 N N . GLU A 1 175 ? 21.577 15.048 -2.767 1.00 80.12 175 GLU A N 1
ATOM 1385 C CA . GLU A 1 175 ? 21.149 14.151 -1.689 1.00 80.12 175 GLU A CA 1
ATOM 1386 C C . GLU A 1 175 ? 21.887 12.807 -1.705 1.00 80.12 175 GLU A C 1
ATOM 1388 O O . GLU A 1 175 ? 22.449 12.372 -2.714 1.00 80.12 175 GLU A O 1
ATOM 1393 N N . GLU A 1 176 ? 21.897 12.131 -0.553 1.00 86.75 176 GLU A N 1
ATOM 1394 C CA . GLU A 1 176 ? 22.424 10.773 -0.462 1.00 86.75 176 GLU A CA 1
ATOM 1395 C C . GLU A 1 176 ? 21.570 9.829 -1.321 1.00 86.75 176 GLU A C 1
ATOM 1397 O O . GLU A 1 176 ? 20.345 9.800 -1.213 1.00 86.75 176 GLU A O 1
ATOM 1402 N N . GLU A 1 177 ? 22.231 9.025 -2.154 1.00 85.50 177 GLU A N 1
ATOM 1403 C CA . GLU A 1 177 ? 21.597 8.100 -3.104 1.00 85.50 177 GLU A CA 1
ATOM 1404 C C . GLU A 1 177 ? 20.575 7.162 -2.433 1.00 85.50 177 GLU A C 1
ATOM 1406 O O . GLU A 1 177 ? 19.558 6.802 -3.020 1.00 85.50 177 GLU A O 1
ATOM 1411 N N . ASP A 1 178 ? 20.830 6.802 -1.173 1.00 85.81 178 ASP A N 1
ATOM 1412 C CA . ASP A 1 178 ? 19.960 5.950 -0.364 1.00 85.81 178 ASP A CA 1
ATOM 1413 C C . ASP A 1 178 ? 18.612 6.605 -0.030 1.00 85.81 178 ASP A C 1
ATOM 1415 O O . ASP A 1 178 ? 17.614 5.895 0.077 1.00 85.81 178 ASP A O 1
ATOM 1419 N N . LEU A 1 179 ? 18.5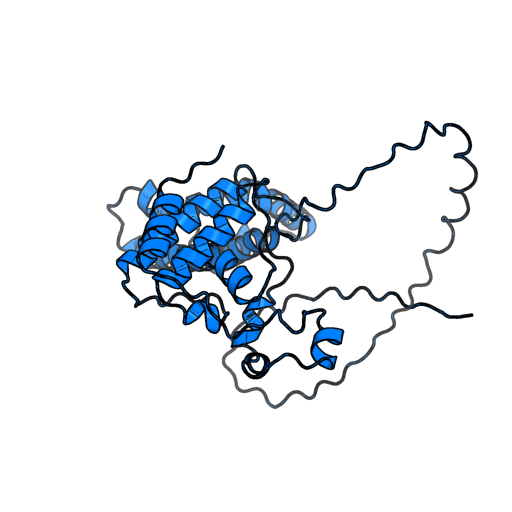72 7.932 0.119 1.00 87.12 179 LEU A N 1
ATOM 1420 C CA . LEU A 1 179 ? 17.342 8.688 0.372 1.00 87.12 179 LEU A CA 1
ATOM 1421 C C . LEU A 1 179 ? 16.593 8.981 -0.928 1.00 87.12 179 LEU A C 1
ATOM 1423 O O . LEU A 1 179 ? 15.368 8.908 -0.959 1.00 87.12 179 LEU A O 1
ATOM 1427 N N . LYS A 1 180 ? 17.341 9.244 -2.002 1.00 91.12 180 LYS A N 1
ATOM 1428 C CA . LYS A 1 180 ? 16.805 9.594 -3.320 1.00 91.12 180 LYS A CA 1
ATOM 1429 C C . LYS A 1 180 ? 15.961 8.483 -3.959 1.00 91.12 180 LYS A C 1
ATOM 1431 O O . LYS A 1 180 ? 15.018 8.772 -4.690 1.00 91.12 180 LYS A O 1
ATOM 1436 N N . TYR A 1 181 ? 16.316 7.223 -3.704 1.00 95.06 181 TYR A N 1
ATOM 1437 C CA . TYR A 1 181 ? 15.653 6.042 -4.275 1.00 95.06 181 TYR A CA 1
ATOM 1438 C C . TYR A 1 181 ? 15.082 5.115 -3.195 1.00 95.06 181 TYR A C 1
ATOM 1440 O O . TYR A 1 181 ? 15.025 3.897 -3.386 1.00 95.06 181 TYR A O 1
ATOM 1448 N N . ALA A 1 182 ? 14.744 5.651 -2.022 1.00 95.50 182 ALA A N 1
ATOM 1449 C CA . ALA A 1 182 ? 14.347 4.860 -0.862 1.00 95.50 182 ALA A CA 1
ATOM 1450 C C . ALA A 1 182 ? 13.156 3.930 -1.164 1.00 95.50 182 ALA A C 1
ATOM 1452 O O . ALA A 1 182 ? 13.218 2.730 -0.870 1.00 95.50 182 ALA A O 1
ATOM 1453 N N . TYR A 1 183 ? 12.100 4.448 -1.797 1.00 97.75 183 TYR A N 1
ATOM 1454 C CA . TYR A 1 183 ? 10.876 3.704 -2.097 1.00 97.75 183 TYR A CA 1
ATOM 1455 C C . TYR A 1 183 ? 11.051 2.776 -3.299 1.00 97.75 183 TYR A C 1
ATOM 1457 O O . TYR A 1 183 ? 10.664 1.604 -3.218 1.00 97.75 183 TYR A O 1
ATOM 1465 N N . ARG A 1 184 ? 11.716 3.229 -4.373 1.00 97.88 184 ARG A N 1
ATOM 1466 C CA . ARG A 1 184 ? 12.084 2.346 -5.494 1.00 97.88 184 ARG A CA 1
ATOM 1467 C C . ARG A 1 184 ? 12.946 1.165 -5.040 1.00 97.88 184 ARG A C 1
ATOM 1469 O O . ARG A 1 184 ? 12.677 0.031 -5.432 1.00 97.88 184 ARG A O 1
ATOM 1476 N N . ARG A 1 185 ? 13.916 1.367 -4.142 1.00 97.12 185 ARG A N 1
ATOM 1477 C CA . ARG A 1 185 ? 14.743 0.277 -3.581 1.00 97.12 185 ARG A CA 1
ATOM 1478 C C . ARG A 1 185 ? 13.976 -0.637 -2.634 1.00 97.12 185 ARG A C 1
ATOM 1480 O O . ARG A 1 185 ? 14.251 -1.839 -2.594 1.00 97.12 185 ARG A O 1
ATOM 1487 N N . LEU A 1 186 ? 13.034 -0.097 -1.862 1.00 97.25 186 LEU A N 1
ATOM 1488 C CA . LEU A 1 186 ? 12.130 -0.898 -1.038 1.00 97.25 186 LEU A CA 1
ATOM 1489 C C . LEU A 1 186 ? 11.308 -1.856 -1.916 1.00 97.25 186 LEU A C 1
ATOM 1491 O O . LEU A 1 186 ? 11.305 -3.063 -1.665 1.00 97.25 186 LEU A O 1
ATOM 1495 N N . LEU A 1 187 ? 10.688 -1.338 -2.980 1.00 98.25 187 LEU A N 1
ATOM 1496 C CA . LEU A 1 187 ? 9.941 -2.130 -3.960 1.00 98.25 187 LEU A CA 1
ATOM 1497 C C . LEU A 1 187 ? 10.837 -3.109 -4.718 1.00 98.25 187 LEU A C 1
ATOM 1499 O O . LEU A 1 187 ? 10.452 -4.262 -4.904 1.00 98.25 187 LEU A O 1
ATOM 1503 N N . TRP A 1 188 ? 12.046 -2.691 -5.102 1.00 98.12 188 TRP A N 1
ATOM 1504 C CA . TRP A 1 188 ? 12.991 -3.526 -5.843 1.00 98.12 188 TRP A CA 1
ATOM 1505 C C . TRP A 1 188 ? 13.309 -4.838 -5.117 1.00 98.12 188 TRP A C 1
ATOM 1507 O O . TRP A 1 188 ? 13.313 -5.904 -5.729 1.00 98.12 188 TRP A O 1
ATOM 1517 N N . LYS A 1 189 ? 13.487 -4.798 -3.790 1.00 97.81 189 LYS A N 1
ATOM 1518 C CA . LYS A 1 189 ? 13.714 -6.012 -2.983 1.00 97.81 189 LYS A CA 1
ATOM 1519 C C . LYS A 1 189 ? 12.547 -7.000 -3.079 1.00 97.81 189 LYS A C 1
ATOM 1521 O O . LYS A 1 189 ? 12.763 -8.208 -3.171 1.00 97.81 189 LYS A O 1
ATOM 1526 N N . ALA A 1 190 ? 11.312 -6.501 -3.055 1.00 97.75 190 ALA A N 1
ATOM 1527 C CA . ALA A 1 190 ? 10.120 -7.333 -3.197 1.00 97.75 190 ALA A CA 1
ATOM 1528 C C . ALA A 1 190 ? 9.933 -7.827 -4.639 1.00 97.75 190 ALA A C 1
ATOM 1530 O O . ALA A 1 190 ? 9.582 -8.990 -4.853 1.00 97.75 190 ALA A O 1
ATOM 1531 N N . PHE A 1 191 ? 10.236 -6.976 -5.620 1.00 97.69 191 PHE A N 1
ATOM 1532 C CA . PHE A 1 191 ? 10.278 -7.328 -7.033 1.00 97.69 191 PHE A CA 1
ATOM 1533 C C . PHE A 1 191 ? 11.230 -8.505 -7.278 1.00 97.69 191 PHE A C 1
ATOM 1535 O O . PHE A 1 191 ? 10.804 -9.519 -7.830 1.00 97.69 191 PHE A O 1
ATOM 1542 N N . GLU A 1 192 ? 12.476 -8.433 -6.801 1.00 97.69 192 GLU A N 1
ATOM 1543 C CA . GLU A 1 192 ? 13.462 -9.512 -6.942 1.00 97.69 192 GLU A CA 1
ATOM 1544 C C . GLU A 1 192 ? 12.984 -10.835 -6.332 1.00 97.69 192 GLU A C 1
ATOM 1546 O O . GLU A 1 192 ? 13.201 -11.898 -6.918 1.00 97.69 192 GLU A O 1
ATOM 1551 N N . GLY A 1 193 ? 12.320 -10.773 -5.173 1.00 96.12 193 GLY A N 1
ATOM 1552 C CA . GLY A 1 193 ? 11.843 -11.955 -4.457 1.00 96.12 193 GLY A CA 1
ATOM 1553 C C . GLY A 1 193 ? 10.620 -12.625 -5.087 1.00 96.12 193 GLY A C 1
ATOM 1554 O O . GLY A 1 193 ? 10.528 -13.854 -5.081 1.00 96.12 193 GLY A O 1
ATOM 1555 N N . PHE A 1 194 ? 9.677 -11.844 -5.623 1.00 95.75 194 PHE A N 1
ATOM 1556 C CA . PHE A 1 194 ? 8.349 -12.358 -5.982 1.00 95.75 194 PHE A CA 1
ATOM 1557 C C . PHE A 1 194 ? 7.972 -12.208 -7.453 1.00 95.75 194 PHE A C 1
ATOM 1559 O O . PHE A 1 194 ? 7.320 -13.099 -7.998 1.00 95.75 194 PHE A O 1
ATOM 1566 N N . VAL A 1 195 ? 8.359 -11.105 -8.088 1.00 96.25 195 VAL A N 1
ATOM 1567 C CA . VAL A 1 195 ? 7.884 -10.726 -9.427 1.00 96.25 195 VAL A CA 1
ATOM 1568 C C . VAL A 1 195 ? 8.909 -11.118 -10.492 1.00 96.25 195 VAL A C 1
ATOM 1570 O O . VAL A 1 195 ? 8.569 -11.752 -11.492 1.00 96.25 195 VAL A O 1
ATOM 1573 N N . ARG A 1 196 ? 10.194 -10.843 -10.235 1.00 96.12 196 ARG A N 1
ATOM 1574 C CA . ARG A 1 196 ? 11.317 -11.072 -11.153 1.00 96.12 196 ARG A CA 1
ATOM 1575 C C . ARG A 1 196 ? 11.365 -12.493 -11.731 1.00 96.12 196 ARG A C 1
ATOM 1577 O O . ARG A 1 196 ? 11.503 -12.593 -12.945 1.00 96.12 196 ARG A O 1
ATOM 1584 N N . PRO A 1 197 ? 11.179 -13.590 -10.963 1.00 96.44 197 PRO A N 1
ATOM 1585 C CA . PRO A 1 197 ? 11.212 -14.936 -11.546 1.00 96.44 197 PRO A CA 1
ATOM 1586 C C . PRO A 1 197 ? 10.114 -15.176 -12.595 1.00 96.44 197 PRO A C 1
ATOM 1588 O O . PRO A 1 197 ? 10.346 -15.830 -13.615 1.00 96.44 197 PRO A O 1
ATOM 1591 N N . ARG A 1 198 ? 8.908 -14.642 -12.356 1.00 94.19 198 ARG A N 1
ATOM 1592 C CA . ARG A 1 198 ? 7.783 -14.742 -13.295 1.00 94.19 198 ARG A CA 1
ATOM 1593 C C . ARG A 1 198 ? 8.022 -13.863 -14.517 1.00 94.19 198 ARG A C 1
ATOM 1595 O O . ARG A 1 198 ? 7.774 -14.309 -15.634 1.00 94.19 198 ARG A O 1
ATOM 1602 N N . TRP A 1 199 ? 8.538 -12.658 -14.299 1.00 94.31 199 TRP A N 1
ATOM 1603 C CA . TRP A 1 199 ? 8.888 -11.717 -15.355 1.00 94.31 199 TRP A CA 1
ATOM 1604 C C . TRP A 1 199 ? 9.969 -12.291 -16.281 1.00 94.31 199 TRP A C 1
ATOM 1606 O O . TRP A 1 199 ? 9.778 -12.333 -17.492 1.00 94.31 199 TRP A O 1
ATOM 1616 N N . GLU A 1 200 ? 11.067 -12.825 -15.738 1.00 94.62 200 GLU A N 1
ATOM 1617 C CA . GLU A 1 200 ? 12.130 -13.468 -16.527 1.00 94.62 200 GLU A CA 1
ATOM 1618 C C . GLU A 1 200 ? 11.598 -14.657 -17.340 1.00 94.62 200 GLU A C 1
ATOM 1620 O O . GLU A 1 200 ? 11.953 -14.813 -18.507 1.00 94.62 200 GLU A O 1
ATOM 1625 N N . SER A 1 201 ? 10.694 -15.451 -16.756 1.00 94.94 201 SER A N 1
ATOM 1626 C CA . SER A 1 201 ? 10.039 -16.558 -17.467 1.00 94.94 201 SER A CA 1
ATOM 1627 C C . SER A 1 201 ? 9.173 -16.057 -18.631 1.00 94.94 201 SER A C 1
ATOM 1629 O O . SER A 1 201 ? 9.189 -16.644 -19.711 1.00 94.94 201 SER A O 1
ATOM 1631 N N . ALA A 1 202 ? 8.443 -14.953 -18.441 1.00 93.12 202 ALA A N 1
ATOM 1632 C CA . ALA A 1 202 ? 7.645 -14.333 -19.497 1.00 93.12 202 ALA A CA 1
ATOM 1633 C C . ALA A 1 202 ? 8.526 -13.749 -20.615 1.00 93.12 202 ALA A C 1
ATOM 1635 O O . ALA A 1 202 ? 8.202 -13.915 -21.789 1.00 93.12 202 ALA A O 1
ATOM 1636 N N . ILE A 1 203 ? 9.667 -13.140 -20.271 1.00 94.06 203 ILE A N 1
ATOM 1637 C CA . ILE A 1 203 ? 10.664 -12.668 -21.242 1.00 94.06 203 ILE A CA 1
ATOM 1638 C C . ILE A 1 203 ? 11.227 -13.833 -22.063 1.00 94.06 203 ILE A C 1
ATOM 1640 O O . ILE A 1 203 ? 11.397 -13.701 -23.274 1.00 94.06 203 ILE A O 1
ATOM 1644 N N . GLU A 1 204 ? 11.523 -14.973 -21.436 1.00 94.94 204 GLU A N 1
ATOM 1645 C CA . GLU A 1 204 ? 12.024 -16.152 -22.149 1.00 94.94 204 GLU A CA 1
ATOM 1646 C C . GLU A 1 204 ? 10.977 -16.716 -23.127 1.00 94.94 204 GLU A C 1
ATOM 1648 O O . GLU A 1 204 ? 11.322 -17.102 -24.246 1.00 94.94 204 GLU A O 1
ATOM 1653 N N . GLU A 1 205 ? 9.701 -16.735 -22.732 1.00 96.50 205 GLU A N 1
ATOM 1654 C CA . GLU A 1 205 ? 8.608 -17.296 -23.534 1.00 96.50 205 GLU A CA 1
ATOM 1655 C C . GLU A 1 205 ? 8.138 -16.361 -24.662 1.00 96.50 205 GLU A C 1
ATOM 1657 O O . GLU A 1 205 ? 7.926 -16.808 -25.794 1.00 96.50 205 GLU A O 1
ATOM 1662 N N . TYR A 1 206 ? 7.982 -15.067 -24.372 1.00 95.62 206 TYR A N 1
ATOM 1663 C CA . TYR A 1 206 ? 7.340 -14.092 -25.262 1.00 95.62 206 TYR A CA 1
ATOM 1664 C C . TYR A 1 206 ? 8.299 -13.028 -25.818 1.00 95.62 206 TYR A C 1
ATOM 1666 O O . TYR A 1 206 ? 7.935 -12.312 -26.754 1.00 95.62 206 TYR A O 1
ATOM 1674 N N . GLY A 1 207 ? 9.531 -12.960 -25.307 1.00 93.94 207 GLY A N 1
ATOM 1675 C CA . GLY A 1 207 ? 10.487 -11.887 -25.577 1.00 93.94 207 GLY A CA 1
ATOM 1676 C C . GLY A 1 207 ? 10.285 -10.682 -24.654 1.00 93.94 207 GLY A C 1
ATOM 1677 O O . GLY A 1 207 ? 9.168 -10.395 -24.232 1.00 93.94 207 GLY A O 1
ATOM 1678 N N . ALA A 1 208 ? 11.370 -9.963 -24.359 1.00 89.94 208 ALA A N 1
ATOM 1679 C CA . ALA A 1 208 ? 11.307 -8.724 -23.584 1.00 89.94 208 ALA A CA 1
ATOM 1680 C C . ALA A 1 208 ? 10.713 -7.578 -24.407 1.00 89.94 208 ALA A C 1
ATOM 1682 O O . ALA A 1 208 ? 11.054 -7.407 -25.587 1.00 89.94 208 ALA A O 1
ATOM 1683 N N . ARG A 1 209 ? 9.888 -6.744 -23.765 1.00 91.69 209 ARG A N 1
ATOM 1684 C CA . ARG A 1 209 ? 9.621 -5.395 -24.283 1.00 91.69 209 ARG A CA 1
ATOM 1685 C C . ARG A 1 209 ? 10.896 -4.557 -24.163 1.00 91.69 209 ARG A C 1
ATOM 1687 O O . ARG A 1 209 ? 11.713 -4.778 -23.276 1.00 91.69 209 ARG A O 1
ATOM 1694 N N . GLU A 1 210 ? 11.053 -3.572 -25.045 1.00 89.31 210 GLU A N 1
ATOM 1695 C CA . GLU A 1 210 ? 12.215 -2.667 -25.032 1.00 89.31 210 GLU A CA 1
ATOM 1696 C C . GLU A 1 210 ? 12.396 -1.986 -23.665 1.00 89.31 210 GLU A C 1
ATOM 1698 O O . GLU A 1 210 ? 13.503 -1.915 -23.145 1.00 89.31 210 GLU A O 1
ATOM 1703 N N . GLU A 1 211 ? 11.286 -1.588 -23.047 1.00 90.38 211 GLU A N 1
ATOM 1704 C CA . GLU A 1 211 ? 11.231 -0.938 -21.734 1.00 90.38 211 GLU A CA 1
ATOM 1705 C C . GLU A 1 211 ? 11.699 -1.830 -20.572 1.00 90.38 211 GLU A C 1
ATOM 1707 O O . GLU A 1 211 ? 12.159 -1.321 -19.554 1.00 90.38 211 GLU A O 1
ATOM 1712 N N . GLU A 1 212 ? 11.590 -3.154 -20.707 1.00 91.50 212 GLU A N 1
ATOM 1713 C CA . GLU A 1 212 ? 11.913 -4.111 -19.641 1.00 91.50 212 GLU A CA 1
ATOM 1714 C C . GLU A 1 212 ? 13.409 -4.445 -19.594 1.00 91.50 212 GLU A C 1
ATOM 1716 O O . GLU A 1 212 ? 13.906 -4.901 -18.566 1.00 91.50 212 GLU A O 1
ATOM 1721 N N . ALA A 1 213 ? 14.133 -4.241 -20.700 1.00 88.44 213 ALA A N 1
ATOM 1722 C CA . ALA A 1 213 ? 15.518 -4.689 -20.843 1.00 88.44 213 ALA A CA 1
ATOM 1723 C C . ALA A 1 213 ? 16.483 -3.973 -19.885 1.00 88.44 213 ALA A C 1
ATOM 1725 O O . ALA A 1 213 ? 17.413 -4.598 -19.374 1.00 88.44 213 ALA A O 1
ATOM 1726 N N . ASP A 1 214 ? 16.226 -2.690 -19.626 1.00 89.69 214 ASP A N 1
ATOM 1727 C CA . ASP A 1 214 ? 17.050 -1.827 -18.773 1.00 89.69 214 ASP A CA 1
ATOM 1728 C C . ASP A 1 214 ? 16.345 -1.476 -17.448 1.00 89.69 214 ASP A C 1
ATOM 1730 O O . ASP A 1 214 ? 16.738 -0.541 -16.743 1.00 89.69 214 ASP A O 1
ATOM 1734 N N . PHE A 1 215 ? 15.286 -2.215 -17.095 1.00 96.38 215 PHE A N 1
ATOM 1735 C CA . PHE A 1 215 ? 14.534 -1.952 -15.875 1.00 96.38 215 PHE A CA 1
ATOM 1736 C C . PHE A 1 215 ? 15.383 -2.252 -14.626 1.00 96.38 215 PHE A C 1
ATOM 1738 O O . PHE A 1 215 ? 15.978 -3.323 -14.488 1.00 96.38 215 PHE A O 1
ATOM 1745 N N . SER A 1 216 ? 15.461 -1.278 -13.720 1.00 96.44 216 SER A N 1
ATOM 1746 C CA . SER A 1 216 ? 16.285 -1.293 -12.506 1.00 96.44 216 SER A CA 1
ATOM 1747 C C . SER A 1 216 ? 15.622 -0.479 -11.392 1.00 96.44 216 SER A C 1
ATOM 1749 O O . SER A 1 216 ? 14.648 0.235 -11.639 1.00 96.44 216 SER A O 1
ATOM 1751 N N . ASP A 1 217 ? 16.184 -0.515 -10.184 1.00 96.06 217 ASP A N 1
ATOM 1752 C CA . ASP A 1 217 ? 15.780 0.338 -9.056 1.00 96.06 217 ASP A CA 1
ATOM 1753 C C . ASP A 1 217 ? 15.976 1.845 -9.321 1.00 96.06 217 ASP A C 1
ATOM 1755 O O . ASP A 1 217 ? 15.413 2.667 -8.606 1.00 96.06 217 ASP A O 1
ATOM 1759 N N . HIS A 1 218 ? 16.707 2.211 -10.378 1.00 95.56 218 HIS A N 1
ATOM 1760 C CA . HIS A 1 218 ? 16.897 3.590 -10.843 1.00 95.56 218 HIS A CA 1
ATOM 1761 C C . HIS A 1 218 ? 15.992 3.951 -12.029 1.00 95.56 218 HIS A C 1
ATOM 1763 O O . HIS A 1 218 ? 16.080 5.052 -12.570 1.00 95.56 218 HIS A O 1
ATOM 1769 N N . SER A 1 219 ? 15.133 3.033 -12.480 1.00 96.62 219 SER A N 1
ATOM 1770 C CA . SER A 1 219 ? 14.259 3.285 -13.622 1.00 96.62 219 SER A CA 1
ATOM 1771 C C . SER A 1 219 ? 13.278 4.418 -13.328 1.00 96.62 219 SER A C 1
ATOM 1773 O O . SER A 1 219 ? 12.673 4.463 -12.254 1.00 96.62 219 SER A O 1
ATOM 1775 N N . THR A 1 220 ? 13.096 5.300 -14.308 1.00 96.62 220 THR A N 1
ATOM 1776 C CA . THR A 1 220 ? 12.082 6.367 -14.318 1.00 96.62 220 THR A CA 1
ATOM 1777 C C . THR A 1 220 ? 10.815 5.961 -15.071 1.00 96.62 220 THR A C 1
ATOM 1779 O O . THR A 1 220 ? 9.916 6.778 -15.265 1.00 96.62 220 THR A O 1
ATOM 1782 N N . ASN A 1 221 ? 10.724 4.703 -15.518 1.00 97.19 221 ASN A N 1
ATOM 1783 C CA . ASN A 1 221 ? 9.529 4.187 -16.173 1.00 97.19 221 ASN A CA 1
ATOM 1784 C C . ASN A 1 221 ? 8.425 3.946 -15.133 1.00 97.19 221 ASN A C 1
ATOM 1786 O O . ASN A 1 221 ? 8.392 2.898 -14.486 1.00 97.19 221 ASN A O 1
ATOM 1790 N N . LEU A 1 222 ? 7.545 4.938 -14.977 1.00 97.25 222 LEU A N 1
ATOM 1791 C CA . LEU A 1 222 ? 6.430 4.897 -14.034 1.00 97.25 222 LEU A CA 1
ATOM 1792 C C . LEU A 1 222 ? 5.464 3.743 -14.334 1.00 97.25 222 LEU A C 1
ATOM 1794 O O . LEU A 1 222 ? 5.070 3.051 -13.404 1.00 97.25 222 LEU A O 1
ATOM 1798 N N . ASP A 1 223 ? 5.166 3.471 -15.608 1.00 97.12 223 ASP A N 1
ATOM 1799 C CA . ASP A 1 223 ? 4.231 2.407 -15.999 1.00 97.12 223 ASP A CA 1
ATOM 1800 C C . ASP A 1 223 ? 4.710 1.028 -15.501 1.00 97.12 223 ASP A C 1
ATOM 1802 O O . ASP A 1 223 ? 3.922 0.237 -14.986 1.00 97.12 223 ASP A O 1
ATOM 1806 N N . LEU A 1 224 ? 6.016 0.743 -15.586 1.00 97.44 224 LEU A N 1
ATOM 1807 C CA . LEU A 1 224 ? 6.579 -0.508 -15.059 1.00 97.44 224 LEU A CA 1
ATOM 1808 C C . LEU A 1 224 ? 6.542 -0.570 -13.527 1.00 97.44 224 LEU A C 1
ATOM 1810 O O . LEU A 1 224 ? 6.324 -1.643 -12.965 1.00 97.44 224 LEU A O 1
ATOM 1814 N N . TRP A 1 225 ? 6.739 0.556 -12.839 1.00 98.19 225 TRP A N 1
ATOM 1815 C CA . TRP A 1 225 ? 6.593 0.601 -11.383 1.00 98.19 225 TRP A CA 1
ATOM 1816 C C . TRP A 1 225 ? 5.149 0.368 -10.943 1.00 98.19 225 TRP A C 1
ATOM 1818 O O . TRP A 1 225 ? 4.930 -0.383 -9.992 1.00 98.19 225 TRP A O 1
ATOM 1828 N N . GLU A 1 226 ? 4.174 0.944 -11.646 1.00 97.81 226 GLU A N 1
ATOM 1829 C CA . GLU A 1 226 ? 2.751 0.689 -11.405 1.00 97.81 226 GLU A CA 1
ATOM 1830 C C . GLU A 1 226 ? 2.414 -0.793 -11.600 1.00 97.81 226 GLU A C 1
ATOM 1832 O O . GLU A 1 226 ? 1.792 -1.392 -10.724 1.00 97.81 226 GLU A O 1
ATOM 1837 N N . GLU A 1 227 ? 2.906 -1.419 -12.678 1.00 97.06 227 GLU A N 1
ATOM 1838 C CA . GLU A 1 227 ? 2.736 -2.860 -12.912 1.00 97.06 227 GLU A CA 1
ATOM 1839 C C . GLU A 1 227 ? 3.303 -3.705 -11.761 1.00 97.06 227 GLU A C 1
ATOM 1841 O O . GLU A 1 227 ? 2.662 -4.660 -11.323 1.00 97.06 227 GLU A O 1
ATOM 1846 N N . ILE A 1 228 ? 4.471 -3.343 -11.223 1.00 97.88 228 ILE A N 1
ATOM 1847 C CA . ILE A 1 228 ? 5.090 -4.058 -10.095 1.00 97.88 228 ILE A CA 1
ATOM 1848 C C . ILE A 1 228 ? 4.285 -3.890 -8.817 1.00 97.88 228 ILE A C 1
ATOM 1850 O O . ILE A 1 228 ? 4.089 -4.863 -8.089 1.00 97.88 228 ILE A O 1
ATOM 1854 N N . ILE A 1 229 ? 3.840 -2.670 -8.520 1.00 98.19 229 ILE A N 1
ATOM 1855 C CA . ILE A 1 229 ? 3.028 -2.393 -7.335 1.00 98.19 229 ILE A CA 1
ATOM 1856 C C . ILE A 1 229 ? 1.719 -3.181 -7.413 1.00 98.19 229 ILE A C 1
ATOM 1858 O O . ILE A 1 229 ? 1.345 -3.816 -6.426 1.00 98.19 229 ILE A O 1
ATOM 1862 N N . ASP A 1 230 ? 1.079 -3.218 -8.584 1.00 96.81 230 ASP A N 1
ATOM 1863 C CA . ASP A 1 230 ? -0.122 -4.019 -8.819 1.00 96.81 230 ASP A CA 1
ATOM 1864 C C . ASP A 1 230 ? 0.140 -5.517 -8.637 1.00 96.81 230 ASP A C 1
ATOM 1866 O O . ASP A 1 230 ? -0.618 -6.186 -7.933 1.00 96.81 230 ASP A O 1
ATOM 1870 N N . GLU A 1 231 ? 1.229 -6.051 -9.199 1.00 96.38 231 GLU A N 1
ATOM 1871 C CA . GLU A 1 231 ? 1.585 -7.464 -9.031 1.00 96.38 231 GLU A CA 1
ATOM 1872 C C . GLU A 1 231 ? 1.902 -7.827 -7.575 1.00 96.38 231 GLU A C 1
ATOM 1874 O O . GLU A 1 231 ? 1.571 -8.928 -7.129 1.00 96.38 231 GLU A O 1
ATOM 1879 N N . LEU A 1 232 ? 2.525 -6.921 -6.817 1.00 97.19 232 LEU A N 1
ATOM 1880 C CA . LEU A 1 232 ? 2.783 -7.110 -5.390 1.00 97.19 232 LEU A CA 1
ATOM 1881 C C . LEU A 1 232 ? 1.486 -7.042 -4.575 1.00 97.19 232 LEU A C 1
ATOM 1883 O O . LEU A 1 232 ? 1.279 -7.884 -3.699 1.00 97.19 232 LEU A O 1
ATOM 1887 N N . ALA A 1 233 ? 0.594 -6.100 -4.886 1.00 97.06 233 ALA A N 1
ATOM 1888 C CA . ALA A 1 233 ? -0.722 -6.003 -4.265 1.00 97.06 233 ALA A CA 1
ATOM 1889 C C . ALA A 1 233 ? -1.566 -7.258 -4.549 1.00 97.06 233 ALA A C 1
ATOM 1891 O O . ALA A 1 233 ? -2.191 -7.800 -3.638 1.00 97.06 233 ALA A O 1
ATOM 1892 N N . ASP A 1 234 ? -1.509 -7.803 -5.766 1.00 95.50 234 ASP A N 1
ATOM 1893 C CA . ASP A 1 234 ? -2.223 -9.021 -6.178 1.00 95.50 234 ASP A CA 1
ATOM 1894 C C . ASP A 1 234 ? -1.782 -10.287 -5.429 1.00 95.50 234 ASP A C 1
ATOM 1896 O O . ASP A 1 234 ? -2.417 -11.336 -5.534 1.00 95.50 234 ASP A O 1
ATOM 1900 N N . ARG A 1 235 ? -0.708 -10.232 -4.636 1.00 94.38 235 ARG A N 1
ATOM 1901 C C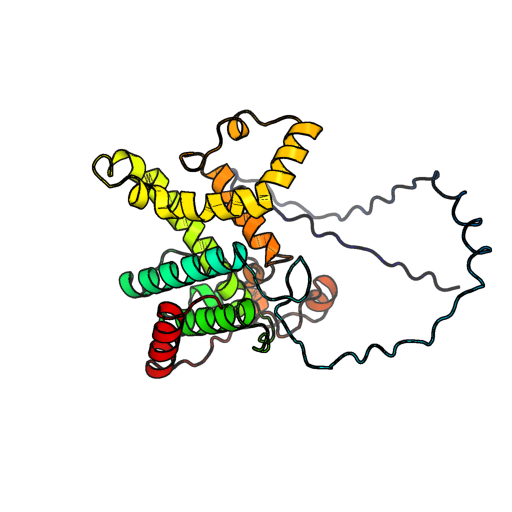A . ARG A 1 235 ? -0.332 -11.321 -3.716 1.00 94.38 235 ARG A CA 1
ATOM 1902 C C . ARG A 1 235 ? -1.140 -11.317 -2.421 1.00 94.38 235 ARG A C 1
ATOM 1904 O O . ARG A 1 235 ? -1.227 -12.353 -1.751 1.00 94.38 235 ARG A O 1
ATOM 1911 N N . ILE A 1 236 ? -1.693 -10.159 -2.067 1.00 93.44 236 ILE A N 1
ATOM 1912 C CA . ILE A 1 236 ? -2.534 -9.930 -0.889 1.00 93.44 236 ILE A CA 1
ATOM 1913 C C . ILE A 1 236 ? -4.004 -9.918 -1.303 1.00 93.44 236 ILE A C 1
ATOM 1915 O O . ILE A 1 236 ? -4.828 -10.532 -0.630 1.00 93.44 236 ILE A O 1
ATOM 1919 N N . PHE A 1 237 ? -4.325 -9.297 -2.435 1.00 92.44 237 PHE A N 1
ATOM 1920 C CA . PHE A 1 237 ? -5.684 -9.141 -2.941 1.00 92.44 237 PHE A CA 1
ATOM 1921 C C . PHE A 1 237 ? -5.934 -10.059 -4.134 1.00 92.44 237 PHE A C 1
ATOM 1923 O O . PHE A 1 237 ? -5.063 -10.280 -4.965 1.00 92.44 237 PHE A O 1
ATOM 1930 N N . TRP A 1 238 ? -7.131 -10.625 -4.211 1.00 85.62 238 TRP A N 1
ATOM 1931 C CA . TRP A 1 238 ? -7.547 -11.521 -5.294 1.00 85.62 238 TRP A CA 1
ATOM 1932 C C . TRP A 1 238 ? -8.433 -10.810 -6.327 1.00 85.62 238 TRP A C 1
ATOM 1934 O O . TRP A 1 238 ? -8.566 -11.289 -7.453 1.00 85.62 238 TRP A O 1
ATOM 1944 N N . ASP A 1 239 ? -8.987 -9.659 -5.950 1.00 88.44 239 ASP A N 1
ATOM 1945 C CA . ASP A 1 239 ? -9.752 -8.741 -6.782 1.00 88.44 239 ASP A CA 1
ATOM 1946 C C . ASP A 1 239 ? -9.489 -7.280 -6.347 1.00 88.44 239 ASP A C 1
ATOM 1948 O O . ASP A 1 239 ? -8.504 -6.984 -5.661 1.00 88.44 239 ASP A O 1
ATOM 1952 N N . ARG A 1 240 ? -10.322 -6.354 -6.834 1.00 91.50 240 ARG A N 1
ATOM 1953 C CA . ARG A 1 240 ? -10.308 -4.920 -6.504 1.00 91.50 240 ARG A CA 1
ATOM 1954 C C . ARG A 1 240 ? -11.701 -4.468 -6.054 1.00 91.50 240 ARG A C 1
ATOM 1956 O O . ARG A 1 240 ? -12.113 -3.340 -6.336 1.00 91.50 240 ARG A O 1
ATOM 1963 N N . ASP A 1 241 ? -12.454 -5.350 -5.397 1.00 90.81 241 ASP A N 1
ATOM 1964 C CA . ASP A 1 241 ? -13.881 -5.127 -5.141 1.00 90.81 241 ASP A CA 1
ATOM 1965 C C . ASP A 1 241 ? -14.142 -3.938 -4.207 1.00 90.81 241 ASP A C 1
ATOM 1967 O O . ASP A 1 241 ? -15.183 -3.285 -4.315 1.00 90.81 241 ASP A O 1
ATOM 1971 N N . TRP A 1 242 ? -13.164 -3.533 -3.391 1.00 92.62 242 TRP A N 1
ATOM 1972 C CA . TRP A 1 242 ? -13.277 -2.322 -2.574 1.00 92.62 242 TRP A CA 1
ATOM 1973 C C . TRP A 1 242 ? -13.470 -1.045 -3.401 1.00 92.62 242 TRP A C 1
ATOM 1975 O O . TRP A 1 242 ? -14.087 -0.086 -2.937 1.00 92.62 242 TRP A O 1
ATOM 1985 N N . GLN A 1 243 ? -13.006 -1.024 -4.655 1.00 92.88 243 GLN A N 1
ATOM 1986 C CA . GLN A 1 243 ? -13.156 0.135 -5.539 1.00 92.88 243 GLN A CA 1
ATOM 1987 C C . GLN A 1 243 ? -14.601 0.340 -6.012 1.00 92.88 243 GLN A C 1
ATOM 1989 O O . GLN A 1 243 ? -14.946 1.388 -6.577 1.00 92.88 243 GLN A O 1
ATOM 1994 N N . VAL A 1 244 ? -15.482 -0.637 -5.765 1.00 88.12 244 VAL A N 1
ATOM 1995 C CA . VAL A 1 244 ? -16.882 -0.587 -6.185 1.00 88.12 244 VAL A CA 1
ATOM 1996 C C . VAL A 1 244 ? -17.611 0.632 -5.613 1.00 88.12 244 VAL A C 1
ATOM 1998 O O . VAL A 1 244 ? -18.471 1.194 -6.288 1.00 88.12 244 VAL A O 1
ATOM 2001 N N . SER A 1 245 ? -17.236 1.112 -4.421 1.00 85.50 245 SER A N 1
ATOM 2002 C CA . SER A 1 245 ? -17.874 2.278 -3.796 1.00 85.50 245 SER A CA 1
ATOM 2003 C C . SER A 1 245 ? -17.595 3.595 -4.534 1.00 85.50 245 SER A C 1
ATOM 2005 O O . SER A 1 245 ? -18.395 4.532 -4.441 1.00 85.50 245 SER A O 1
ATOM 2007 N N . SER A 1 246 ? -16.509 3.670 -5.311 1.00 87.88 246 SER A N 1
ATOM 2008 C CA . SER A 1 246 ? -16.225 4.806 -6.198 1.00 87.88 246 SER A CA 1
ATOM 2009 C C . SER A 1 246 ? -16.823 4.634 -7.590 1.00 87.88 246 SER A C 1
ATOM 2011 O O . SER A 1 246 ? -17.304 5.609 -8.168 1.00 87.88 246 SER A O 1
ATOM 2013 N N . ILE A 1 247 ? -16.827 3.410 -8.129 1.00 87.94 247 ILE A N 1
ATOM 2014 C CA . ILE A 1 247 ? -17.349 3.115 -9.476 1.00 87.94 247 ILE A CA 1
ATOM 2015 C C . ILE A 1 247 ? -18.885 3.136 -9.494 1.00 87.94 247 ILE A C 1
ATOM 2017 O O . ILE A 1 247 ? -19.498 3.643 -10.436 1.00 87.94 247 ILE A O 1
ATOM 2021 N N . ALA A 1 248 ? -19.512 2.609 -8.443 1.00 88.25 248 ALA A N 1
ATOM 2022 C CA . ALA A 1 248 ? -20.955 2.475 -8.287 1.00 88.25 248 ALA A CA 1
ATOM 2023 C C . ALA A 1 248 ? -21.420 2.965 -6.897 1.00 88.25 248 ALA A C 1
ATOM 2025 O O . ALA A 1 248 ? -21.873 2.164 -6.075 1.00 88.25 248 ALA A O 1
ATOM 2026 N N . PRO A 1 249 ? -21.378 4.287 -6.621 1.00 87.25 249 PRO A N 1
ATOM 2027 C CA . PRO A 1 249 ? -21.715 4.842 -5.306 1.00 87.25 249 PRO A CA 1
ATOM 2028 C C . PRO A 1 249 ? -23.128 4.510 -4.812 1.00 87.25 249 PRO A C 1
ATOM 2030 O O . PRO A 1 249 ? -23.372 4.537 -3.612 1.00 87.25 249 PRO A O 1
ATOM 2033 N N . GLN A 1 250 ? -24.057 4.191 -5.717 1.00 86.25 250 GLN A N 1
ATOM 2034 C CA . GLN A 1 250 ? -25.414 3.761 -5.375 1.00 86.25 250 GLN A CA 1
ATOM 2035 C C . GLN A 1 250 ? -25.457 2.464 -4.552 1.00 86.25 250 GLN A C 1
ATOM 2037 O O . GLN A 1 250 ? -26.431 2.236 -3.847 1.00 86.25 250 GLN A O 1
ATOM 2042 N N . LEU A 1 251 ? -24.410 1.632 -4.601 1.00 86.25 251 LEU A N 1
ATOM 2043 C CA . LEU A 1 251 ? -24.331 0.412 -3.791 1.00 86.25 251 LEU A CA 1
ATOM 2044 C C . LEU A 1 251 ? -24.112 0.707 -2.297 1.00 86.25 251 LEU A C 1
ATOM 2046 O O . LEU A 1 251 ? -24.339 -0.162 -1.464 1.00 86.25 251 LEU A O 1
ATOM 2050 N N . LEU A 1 252 ? -23.733 1.941 -1.935 1.00 84.19 252 LEU A N 1
ATOM 2051 C CA . LEU A 1 252 ? -23.631 2.384 -0.537 1.00 84.19 252 LEU A CA 1
ATOM 2052 C C . LEU A 1 252 ? -24.993 2.488 0.169 1.00 84.19 252 LEU A C 1
ATOM 2054 O O . LEU A 1 252 ? -25.035 2.571 1.401 1.00 84.19 252 LEU A O 1
ATOM 2058 N N . ASP A 1 253 ? -26.089 2.502 -0.594 1.00 83.31 253 ASP A N 1
ATOM 2059 C CA . ASP A 1 253 ? -27.456 2.457 -0.068 1.00 83.31 253 ASP A CA 1
ATOM 2060 C C . ASP A 1 253 ? -27.916 1.015 0.239 1.00 83.31 253 ASP A C 1
ATOM 2062 O O . ASP A 1 253 ? -29.027 0.808 0.731 1.00 83.31 253 ASP A O 1
ATOM 2066 N N . GLY A 1 254 ? -27.047 0.031 -0.012 1.00 81.25 254 GLY A N 1
ATOM 2067 C CA . GLY A 1 254 ? -27.291 -1.399 0.130 1.00 81.25 254 GLY A CA 1
ATOM 2068 C C . GLY A 1 254 ? -27.065 -2.133 -1.191 1.00 81.25 254 GLY A C 1
ATOM 2069 O O . GLY A 1 254 ? -27.311 -1.597 -2.274 1.00 81.25 254 GLY A O 1
ATOM 2070 N N . ILE A 1 255 ? -26.606 -3.379 -1.098 1.00 82.19 255 ILE A N 1
ATOM 2071 C CA . ILE A 1 255 ? -26.448 -4.256 -2.256 1.00 82.19 255 ILE A CA 1
ATOM 2072 C C . ILE A 1 255 ? -27.766 -4.998 -2.499 1.00 82.19 255 ILE A C 1
ATOM 2074 O O . ILE A 1 255 ? -28.309 -5.632 -1.598 1.00 82.19 255 ILE A O 1
ATOM 2078 N N . GLU A 1 256 ? -28.294 -4.927 -3.724 1.00 85.00 256 GLU A N 1
ATOM 2079 C CA . GLU A 1 256 ? -29.465 -5.725 -4.102 1.00 85.00 256 GLU A CA 1
ATOM 2080 C C . GLU A 1 256 ? -29.112 -7.229 -4.092 1.00 85.00 256 GLU A C 1
ATOM 2082 O O . GLU A 1 256 ? -28.031 -7.596 -4.571 1.00 85.00 256 GLU A O 1
ATOM 2087 N N . PRO A 1 257 ? -30.003 -8.126 -3.625 1.00 85.75 257 PRO A N 1
ATOM 2088 C CA . PRO A 1 257 ? -29.723 -9.564 -3.564 1.00 85.75 257 PRO A CA 1
ATOM 2089 C C . PRO A 1 257 ? -29.308 -10.168 -4.911 1.00 85.75 257 PRO A C 1
ATOM 2091 O O . PRO A 1 257 ? -28.486 -11.083 -4.964 1.00 85.75 257 PRO A O 1
ATOM 2094 N N . GLU A 1 258 ? -29.854 -9.662 -6.019 1.00 85.62 258 GLU A N 1
ATOM 2095 C CA . GLU A 1 258 ? -29.465 -10.068 -7.367 1.00 85.62 258 GLU A CA 1
ATOM 2096 C C . GLU A 1 258 ? -28.013 -9.696 -7.690 1.00 85.62 258 GLU A C 1
ATOM 2098 O O . GLU A 1 258 ? -27.310 -10.487 -8.317 1.00 85.62 258 GLU A O 1
ATOM 2103 N N . PHE A 1 259 ? -27.547 -8.522 -7.252 1.00 84.12 259 PHE A N 1
ATOM 2104 C CA . PHE A 1 259 ? -26.160 -8.100 -7.440 1.00 84.12 259 PHE A CA 1
ATOM 2105 C C . PHE A 1 259 ? -25.218 -8.969 -6.605 1.00 84.12 259 PHE A C 1
ATOM 2107 O O . PHE A 1 259 ? -24.266 -9.510 -7.160 1.00 84.12 259 PHE A O 1
ATOM 2114 N N . SER A 1 260 ? -25.547 -9.194 -5.327 1.00 86.94 260 SER A N 1
ATOM 2115 C CA . SER A 1 260 ? -24.810 -10.103 -4.435 1.00 86.94 260 SER A CA 1
ATOM 2116 C C . SER A 1 260 ? -24.676 -11.513 -5.030 1.00 86.94 260 SER A C 1
ATOM 2118 O O . SER A 1 260 ? -23.588 -12.082 -5.052 1.00 86.94 260 SER A O 1
ATOM 2120 N N . GLN A 1 261 ? -25.743 -12.066 -5.619 1.00 86.75 261 GLN A N 1
ATOM 2121 C CA . GLN A 1 261 ? -25.693 -13.380 -6.277 1.00 86.75 261 GLN A CA 1
ATOM 2122 C C . GLN A 1 261 ? -24.796 -13.418 -7.523 1.00 86.75 261 GLN A C 1
ATOM 2124 O O . GLN A 1 261 ? -24.246 -14.474 -7.840 1.00 86.75 261 GLN A O 1
ATOM 2129 N N . ILE A 1 262 ? -24.684 -12.305 -8.253 1.00 86.88 262 ILE A N 1
ATOM 2130 C CA . ILE A 1 262 ? -23.878 -12.212 -9.477 1.00 86.88 262 ILE A CA 1
ATOM 2131 C C . ILE A 1 262 ? -22.400 -12.003 -9.144 1.00 86.88 262 ILE A C 1
ATOM 2133 O O . ILE A 1 262 ? -21.551 -12.633 -9.772 1.00 86.88 262 ILE A O 1
ATOM 2137 N N . THR A 1 263 ? -22.094 -11.122 -8.192 1.00 86.12 263 THR A N 1
ATOM 2138 C CA . THR A 1 263 ? -20.715 -10.762 -7.835 1.00 86.12 263 THR A CA 1
ATOM 2139 C C . THR A 1 263 ? -20.119 -11.679 -6.775 1.00 86.12 263 THR A C 1
ATOM 2141 O O . THR A 1 263 ? -18.907 -11.835 -6.715 1.00 86.12 263 THR A O 1
ATOM 2144 N N . GLY A 1 264 ? -20.958 -12.322 -5.962 1.00 87.75 264 GLY A N 1
ATOM 2145 C CA . GLY A 1 264 ? -20.527 -13.077 -4.789 1.00 87.75 264 GLY A CA 1
ATOM 2146 C C . GLY A 1 264 ? -20.188 -12.199 -3.583 1.00 87.75 264 GLY A C 1
ATOM 2147 O O . GLY A 1 264 ? -19.696 -12.730 -2.589 1.00 87.75 264 GLY A O 1
ATOM 2148 N N . LEU A 1 265 ? -20.451 -10.889 -3.655 1.00 87.81 265 LEU A N 1
ATOM 2149 C CA . LEU A 1 265 ? -20.265 -9.966 -2.539 1.00 87.81 265 LEU A CA 1
ATOM 2150 C C . LEU A 1 265 ? -21.376 -10.143 -1.508 1.00 87.81 265 LEU A C 1
ATOM 2152 O O . LEU A 1 265 ? -22.550 -10.227 -1.873 1.00 87.81 265 LEU A O 1
ATOM 2156 N N . ASP A 1 266 ? -21.010 -10.169 -0.229 1.00 88.50 266 ASP A N 1
ATOM 2157 C CA . ASP A 1 266 ? -21.983 -10.190 0.865 1.00 88.50 266 ASP A CA 1
ATOM 2158 C C . ASP A 1 266 ? -22.832 -8.904 0.854 1.00 88.50 266 ASP A C 1
ATOM 2160 O O . ASP A 1 266 ? -22.341 -7.840 0.473 1.00 88.50 266 ASP A O 1
ATOM 2164 N N . GLU A 1 267 ? -24.094 -8.990 1.278 1.00 85.94 267 GLU A N 1
ATOM 2165 C CA . GLU A 1 267 ? -25.005 -7.841 1.384 1.00 85.94 267 GLU A CA 1
ATOM 2166 C C . GLU A 1 267 ? -24.408 -6.725 2.261 1.00 85.94 267 GLU A C 1
ATOM 2168 O O . GLU A 1 267 ? -24.617 -5.543 1.976 1.00 85.94 267 GLU A O 1
ATOM 2173 N N . ASP A 1 268 ? -23.610 -7.102 3.268 1.00 87.94 268 ASP A N 1
ATOM 2174 C CA . ASP A 1 268 ? -22.952 -6.190 4.209 1.00 87.94 268 ASP A CA 1
ATOM 2175 C C . ASP A 1 268 ? -21.495 -5.826 3.823 1.00 87.94 268 ASP A C 1
ATOM 2177 O O . ASP A 1 268 ? -20.837 -5.068 4.544 1.00 87.94 268 ASP A O 1
ATOM 2181 N N . TYR A 1 269 ? -20.974 -6.311 2.682 1.00 90.81 269 TYR A N 1
ATOM 2182 C CA . TYR A 1 269 ? -19.583 -6.056 2.259 1.00 90.81 269 TYR A CA 1
ATOM 2183 C C . TYR A 1 269 ? -19.325 -4.576 1.928 1.00 90.81 269 TYR A C 1
ATOM 2185 O O . TYR A 1 269 ? -18.304 -4.008 2.327 1.00 90.81 269 TYR A O 1
ATOM 2193 N N . VAL A 1 270 ? -20.248 -3.925 1.209 1.00 88.88 270 VAL A N 1
ATOM 2194 C CA . VAL A 1 270 ? -20.170 -2.481 0.947 1.00 88.88 270 VAL A CA 1
ATOM 2195 C C . VAL A 1 270 ? -20.799 -1.747 2.124 1.00 88.88 270 VAL A C 1
ATOM 2197 O O . VAL A 1 270 ? -22.018 -1.695 2.276 1.00 88.88 270 VAL A O 1
ATOM 2200 N N . THR A 1 271 ? -19.959 -1.138 2.956 1.00 88.31 271 THR A N 1
ATOM 2201 C CA . THR A 1 271 ? -20.407 -0.405 4.142 1.00 88.31 271 THR A CA 1
ATOM 2202 C C . THR A 1 271 ? -20.261 1.097 3.960 1.00 88.31 271 THR A C 1
ATOM 2204 O O . THR A 1 271 ? -19.250 1.595 3.478 1.00 88.31 271 THR A O 1
ATOM 2207 N N . ASN A 1 272 ? -21.257 1.851 4.421 1.00 88.25 272 ASN A N 1
ATOM 2208 C CA . ASN A 1 272 ? -21.182 3.309 4.544 1.00 88.25 272 ASN A CA 1
ATOM 2209 C C . ASN A 1 272 ? -20.739 3.763 5.947 1.00 88.25 272 ASN A C 1
ATOM 2211 O O . ASN A 1 272 ? -20.879 4.937 6.303 1.00 88.25 272 ASN A O 1
ATOM 2215 N N . ARG A 1 273 ? -20.239 2.831 6.768 1.00 90.12 273 ARG A N 1
ATOM 2216 C CA . ARG A 1 273 ? -19.886 3.071 8.167 1.00 90.12 273 ARG A CA 1
ATOM 2217 C C . ARG A 1 273 ? -18.385 2.981 8.361 1.00 90.12 273 ARG A C 1
ATOM 2219 O O . ARG A 1 273 ? -17.783 1.928 8.189 1.00 90.12 273 ARG A O 1
ATOM 2226 N N . LEU A 1 274 ? -17.812 4.081 8.826 1.00 94.81 274 LEU A N 1
ATOM 2227 C CA . LEU A 1 274 ? -16.468 4.097 9.383 1.00 94.81 274 LEU A CA 1
ATOM 2228 C C . LEU A 1 274 ? -16.503 3.692 10.863 1.00 94.81 274 LEU A C 1
ATOM 2230 O O . LEU A 1 274 ? -17.506 3.940 11.544 1.00 94.81 274 LEU A O 1
ATOM 2234 N N . PRO A 1 275 ? -15.417 3.111 11.400 1.00 94.06 275 PRO A N 1
ATOM 2235 C CA . PRO A 1 275 ? -15.323 2.856 12.828 1.00 94.06 275 PRO A CA 1
ATOM 2236 C C . PRO A 1 275 ? -15.431 4.170 13.615 1.00 94.06 275 PRO A C 1
ATOM 2238 O O . PRO A 1 275 ? -14.888 5.210 13.226 1.00 94.06 275 PRO A O 1
ATOM 2241 N N . SER A 1 276 ? -16.131 4.117 14.749 1.00 96.38 276 SER A N 1
ATOM 2242 C CA . SER A 1 276 ? -16.077 5.185 15.745 1.00 96.38 276 SER A CA 1
ATOM 2243 C C . SER A 1 276 ? -14.739 5.085 16.464 1.00 96.38 276 SER A C 1
ATOM 2245 O O . SER A 1 276 ? -14.472 4.061 17.087 1.00 96.38 276 SER A O 1
ATOM 2247 N N . VAL A 1 277 ? -13.916 6.127 16.362 1.00 97.19 277 VAL A N 1
ATOM 2248 C CA . VAL A 1 277 ? -12.546 6.141 16.886 1.00 97.19 277 VAL A CA 1
ATOM 2249 C C . VAL A 1 277 ? -12.337 7.379 17.750 1.00 97.19 277 VAL A C 1
ATOM 2251 O O . VAL A 1 277 ? -12.640 8.501 17.337 1.00 97.19 277 VAL A O 1
ATOM 2254 N N . THR A 1 278 ? -11.822 7.170 18.957 1.00 97.69 278 THR A N 1
ATOM 2255 C CA . THR A 1 278 ? -11.365 8.233 19.858 1.00 97.69 278 THR A CA 1
ATOM 2256 C C . THR A 1 278 ? -9.930 8.650 19.529 1.00 97.69 278 THR A C 1
ATOM 2258 O O . THR A 1 278 ? -9.177 7.917 18.887 1.00 97.69 278 THR A O 1
ATOM 2261 N N . LYS A 1 279 ? -9.520 9.842 19.978 1.00 96.94 279 LYS A N 1
ATOM 2262 C CA . LYS A 1 279 ? -8.142 10.318 19.764 1.00 96.94 279 LYS A CA 1
ATOM 2263 C C . LYS A 1 279 ? -7.132 9.445 20.502 1.00 96.94 279 LYS A C 1
ATOM 2265 O O . LYS A 1 279 ? -6.028 9.232 20.019 1.00 96.94 279 LYS A O 1
ATOM 2270 N N . GLU A 1 280 ? -7.530 8.939 21.662 1.00 98.00 280 GLU A N 1
ATOM 2271 C CA . GLU A 1 280 ? -6.734 8.063 22.505 1.00 98.00 280 GLU A CA 1
ATOM 2272 C C . GLU A 1 280 ? -6.486 6.712 21.823 1.00 98.00 280 GLU A C 1
ATOM 2274 O O . GLU A 1 280 ? -5.345 6.262 21.780 1.00 98.00 280 GLU A O 1
ATOM 2279 N N . GLU A 1 281 ? -7.517 6.100 21.228 1.00 98.12 281 GLU A N 1
ATOM 2280 C CA . GLU A 1 281 ? -7.368 4.861 20.447 1.00 98.12 281 GLU A CA 1
ATOM 2281 C C . GLU A 1 281 ? -6.447 5.057 19.241 1.00 98.12 281 GLU A C 1
ATOM 2283 O O . GLU A 1 281 ? -5.569 4.233 19.000 1.00 98.12 281 GLU A O 1
ATOM 2288 N N . ALA A 1 282 ? -6.604 6.164 18.511 1.00 97.62 282 ALA A N 1
ATOM 2289 C CA . ALA A 1 282 ? -5.739 6.465 17.376 1.00 97.62 282 ALA A CA 1
ATOM 2290 C C . ALA A 1 282 ? -4.282 6.706 17.790 1.00 97.62 282 ALA A C 1
ATOM 2292 O O . ALA A 1 282 ? -3.376 6.243 17.104 1.00 97.62 282 ALA A O 1
ATOM 2293 N N . ALA A 1 283 ? -4.043 7.374 18.922 1.00 97.50 283 ALA A N 1
ATOM 2294 C CA . ALA A 1 283 ? -2.694 7.578 19.445 1.00 97.50 283 ALA A CA 1
ATOM 2295 C C . ALA A 1 283 ? -2.022 6.259 19.865 1.00 97.50 283 ALA A C 1
ATOM 2297 O O . ALA A 1 283 ? -0.823 6.094 19.644 1.00 97.50 283 ALA A O 1
ATOM 2298 N N . ILE A 1 284 ? -2.783 5.319 20.443 1.00 98.38 284 ILE A N 1
ATOM 2299 C CA . ILE A 1 284 ? -2.291 3.971 20.768 1.00 98.38 284 ILE A CA 1
ATOM 2300 C C . ILE A 1 284 ? -1.936 3.222 19.481 1.00 98.38 284 ILE A C 1
ATOM 2302 O O . ILE A 1 284 ? -0.793 2.801 19.333 1.00 98.38 284 ILE A O 1
ATOM 2306 N N . ALA A 1 285 ? -2.869 3.154 18.528 1.00 98.25 285 ALA A N 1
ATOM 2307 C CA . ALA A 1 285 ? -2.673 2.473 17.248 1.00 98.25 285 ALA A CA 1
ATOM 2308 C C . ALA A 1 285 ? -1.456 3.017 16.480 1.00 98.25 285 ALA A C 1
ATOM 2310 O O . ALA A 1 285 ? -0.641 2.258 15.965 1.00 98.25 285 ALA A O 1
ATOM 2311 N N . LEU A 1 286 ? -1.287 4.339 16.450 1.00 98.06 286 LEU A N 1
ATOM 2312 C CA . LEU A 1 286 ? -0.134 4.992 15.837 1.00 98.06 286 LEU A CA 1
ATOM 2313 C C . LEU A 1 286 ? 1.189 4.597 16.509 1.00 98.06 286 LEU A C 1
ATOM 2315 O O . LEU A 1 286 ? 2.179 4.322 15.830 1.00 98.06 286 LEU A O 1
ATOM 2319 N N . ALA A 1 287 ? 1.223 4.591 17.844 1.00 98.25 287 ALA A N 1
ATOM 2320 C CA . ALA A 1 287 ? 2.411 4.202 18.595 1.00 98.25 287 ALA A CA 1
ATOM 2321 C C . ALA A 1 287 ? 2.757 2.721 18.376 1.00 98.25 287 ALA A C 1
ATOM 2323 O O . ALA A 1 287 ? 3.935 2.381 18.248 1.00 98.25 287 ALA A O 1
ATOM 2324 N N . GLU A 1 288 ? 1.746 1.855 18.291 1.00 98.38 288 GLU A N 1
ATOM 2325 C CA . GLU A 1 288 ? 1.904 0.430 17.994 1.00 98.38 288 GLU A CA 1
ATOM 2326 C C . GLU A 1 288 ? 2.464 0.226 16.582 1.00 98.38 288 GLU A C 1
ATOM 2328 O O . GLU A 1 288 ? 3.498 -0.422 16.448 1.00 98.38 288 GLU A O 1
ATOM 2333 N N . ILE A 1 289 ? 1.901 0.879 15.554 1.00 98.44 289 ILE A N 1
ATOM 2334 C CA . ILE A 1 289 ? 2.426 0.826 14.175 1.00 98.44 289 ILE A CA 1
ATOM 2335 C C . ILE A 1 289 ? 3.906 1.229 14.131 1.00 98.44 289 ILE A C 1
ATOM 2337 O O . ILE A 1 289 ? 4.731 0.502 13.583 1.00 98.44 289 ILE A O 1
ATOM 2341 N N . ARG A 1 290 ? 4.272 2.360 14.745 1.00 98.12 290 ARG A N 1
ATOM 2342 C CA . ARG A 1 290 ? 5.654 2.882 14.725 1.00 98.12 290 ARG A CA 1
ATOM 2343 C C . ARG A 1 290 ? 6.668 2.008 15.447 1.00 98.12 290 ARG A C 1
ATOM 2345 O O . ARG A 1 290 ? 7.853 2.040 15.133 1.00 98.12 290 ARG A O 1
ATOM 2352 N N . THR A 1 291 ? 6.229 1.295 16.476 1.00 98.06 291 THR A N 1
ATOM 2353 C CA . THR A 1 291 ? 7.116 0.454 17.290 1.00 98.06 291 THR A CA 1
ATOM 2354 C C . THR A 1 291 ? 7.091 -1.010 16.874 1.00 98.06 291 THR A C 1
ATOM 2356 O O . THR A 1 291 ? 7.873 -1.800 17.415 1.00 98.06 291 THR A O 1
ATOM 2359 N N . TRP A 1 292 ? 6.246 -1.354 15.899 1.00 98.31 292 TRP A N 1
ATOM 2360 C CA . TRP A 1 292 ? 6.094 -2.695 15.364 1.00 98.31 292 TRP A CA 1
ATOM 2361 C C . TRP A 1 292 ? 7.412 -3.225 14.803 1.00 98.31 292 TRP A C 1
ATOM 2363 O O . TRP A 1 292 ? 8.163 -2.516 14.128 1.00 98.31 292 TRP A O 1
ATOM 2373 N N . LYS A 1 293 ? 7.696 -4.496 15.091 1.00 97.12 293 LYS A N 1
ATOM 2374 C CA . LYS A 1 293 ? 8.863 -5.222 14.586 1.00 97.12 293 LYS A CA 1
ATOM 2375 C C . LYS A 1 293 ? 8.432 -6.607 14.149 1.00 97.12 293 LYS A C 1
ATOM 2377 O O . LYS A 1 293 ? 7.635 -7.237 14.836 1.00 97.12 293 LYS A O 1
ATOM 2382 N N . LEU A 1 294 ? 8.983 -7.069 13.034 1.00 94.88 294 LEU A N 1
ATOM 2383 C CA . LEU A 1 294 ? 8.805 -8.450 12.602 1.00 94.88 294 LEU A CA 1
ATOM 2384 C C . LEU A 1 294 ? 9.480 -9.395 13.605 1.00 94.88 294 LEU A C 1
ATOM 2386 O O . LEU A 1 294 ? 10.557 -9.083 14.126 1.00 94.88 294 LEU A O 1
ATOM 2390 N N . SER A 1 295 ? 8.801 -10.502 13.900 1.00 87.12 295 SER A N 1
ATOM 2391 C CA . SER A 1 295 ? 9.237 -11.551 14.831 1.00 87.12 295 SER A CA 1
ATOM 2392 C C . SER A 1 295 ? 10.374 -12.404 14.288 1.00 87.12 295 SER A C 1
ATOM 2394 O O . SER A 1 295 ? 10.330 -12.703 13.075 1.00 87.12 295 SER A O 1
#

Foldseek 3Di:
DDDDDDDDDDPPDDDDDDDPDDDDDDDDDDDDDDDDDDDDPDPPPPPPPPPDDDDDDDDPPPPDPDQQAAQAPVGRAADDDLLLVLQLVLLLVVLVVLVVCQAVDPQDLLQPQLNPDHSLLLLLLLLLLNCRRQPSNDRRPDAALNSLSSSLRSLSSLLVVLLVLLVCVVVCPPDDPCVSLVSLVSLQSVCVVQVVVVVVVCCVVPNDDPQRPPDDSPDSPSVVVNVSSVVSSNRGHVGSVSSCCNVPVVCQVWDDVVNCVVVVADRCRHHNDGDDGDPVNSVVSSVCSNVDDRD

Organism: NCBI:txid1920490